Protein AF-A0A6J8BZJ6-F1 (afdb_monomer_lite)

Radius of gyration: 25.81 Å; chains: 1; bounding box: 53×56×69 Å

Foldseek 3Di:
DPVLPPPCLPQDLVPADAPDADPSCVVQPPDPVSVVPDQLLRCNSNNVDDAQCSCCVVPVDPGDQADLQQRPDGRDPLCLQPNPPSCCVLNVVLLVVLQCLLCVPQNDGLVPDDSVVVCCLLNPCSVCCVVRVDDPVSSVSSPVSSSSSSNVSVVVSVVSVVVVVVPVVVVVPPDPPVVVVVVPPPPDDDDDDDDDDDDDDDDDDDDDDDDDDDDDDD

Secondary structure (DSSP, 8-state):
--TTGGGGGG--TTT--TTSPPHHHHHH--SHHHHHHS-HHHHHHTT----HHHHHHHH-S----B-TTT-SSB--HHIIIII-GGGHHHHHHHHHHHHHHHHHHH---STTS-HHHHHHHHH-GGGGTTTTT--HHHHHHHHHHHHHHHHHHHHHHHHHHHHHHHHHHHHTTS-TTTHHHHTTSTTS-----------------------PPPPP--

pLDDT: mean 77.83, std 20.05, range [38.69, 98.31]

Structure (mmCIF, N/CA/C/O backbone):
data_AF-A0A6J8BZJ6-F1
#
_entry.id   AF-A0A6J8BZJ6-F1
#
loop_
_atom_site.group_PDB
_atom_site.id
_atom_site.type_symbol
_atom_site.label_atom_id
_atom_site.label_alt_id
_atom_site.label_comp_id
_atom_site.label_asym_id
_atom_site.label_entity_id
_atom_site.label_seq_id
_atom_site.pdbx_PDB_ins_code
_atom_site.Cartn_x
_atom_site.Cartn_y
_atom_site.Cartn_z
_atom_site.occupancy
_atom_site.B_iso_or_equiv
_atom_site.auth_seq_id
_atom_site.auth_comp_id
_atom_site.auth_asym_id
_atom_site.auth_atom_id
_atom_site.pdbx_PDB_model_num
ATOM 1 N N . MET A 1 1 ? 2.146 -12.702 14.962 1.00 46.91 1 MET A N 1
ATOM 2 C CA . MET A 1 1 ? 2.276 -11.346 14.373 1.00 46.91 1 MET A CA 1
ATOM 3 C C . MET A 1 1 ? 3.749 -11.117 14.044 1.00 46.91 1 MET A C 1
ATOM 5 O O . MET A 1 1 ? 4.573 -11.371 14.911 1.00 46.91 1 MET A O 1
ATOM 9 N N . VAL A 1 2 ? 4.108 -10.742 12.811 1.00 51.06 2 VAL A N 1
ATOM 10 C CA . VAL A 1 2 ? 5.525 -10.597 12.410 1.00 51.06 2 VAL A CA 1
ATOM 11 C C . VAL A 1 2 ? 6.171 -9.458 13.231 1.00 51.06 2 VAL A C 1
ATOM 13 O O . VAL A 1 2 ? 5.575 -8.382 13.302 1.00 51.06 2 VAL A O 1
ATOM 16 N N . PRO A 1 3 ? 7.362 -9.635 13.841 1.00 60.03 3 PRO A N 1
ATOM 17 C CA . PRO A 1 3 ? 7.967 -8.671 14.780 1.00 60.03 3 PRO A CA 1
ATOM 18 C C . PRO A 1 3 ? 8.286 -7.278 14.200 1.00 60.03 3 PRO A C 1
ATOM 20 O O . PRO A 1 3 ? 8.702 -6.381 14.936 1.00 60.03 3 PRO A O 1
ATOM 23 N N . TYR A 1 4 ? 8.090 -7.065 12.897 1.00 58.25 4 TYR A N 1
ATOM 24 C CA . TYR A 1 4 ? 8.247 -5.759 12.257 1.00 58.25 4 TYR A CA 1
ATOM 25 C C . TYR A 1 4 ? 7.095 -4.785 12.550 1.00 58.25 4 TYR A C 1
ATOM 27 O O . TYR A 1 4 ? 7.306 -3.582 12.455 1.00 58.25 4 TYR A O 1
ATOM 35 N N . TYR A 1 5 ? 5.910 -5.266 12.950 1.00 60.06 5 TYR A N 1
ATOM 36 C CA . TYR A 1 5 ? 4.711 -4.417 13.018 1.00 60.06 5 TYR A CA 1
ATOM 37 C C . TYR A 1 5 ? 4.518 -3.636 14.330 1.00 60.06 5 TYR A C 1
ATOM 39 O O . TYR A 1 5 ? 3.785 -2.654 14.342 1.00 60.06 5 TYR A O 1
ATOM 47 N N . LYS A 1 6 ? 5.206 -4.000 15.424 1.00 60.84 6 LYS A N 1
ATOM 48 C CA . LYS A 1 6 ? 5.038 -3.324 16.730 1.00 60.84 6 LYS A CA 1
ATOM 49 C C . LYS A 1 6 ? 5.501 -1.857 16.752 1.00 60.84 6 LYS A C 1
ATOM 51 O O . LYS A 1 6 ? 5.046 -1.109 17.600 1.00 60.84 6 LYS A O 1
ATOM 56 N N . GLY A 1 7 ? 6.396 -1.451 15.848 1.00 55.78 7 GLY A N 1
ATOM 57 C CA . GLY A 1 7 ? 6.932 -0.081 15.797 1.00 55.78 7 GLY A CA 1
ATOM 58 C C . GLY A 1 7 ? 6.260 0.837 14.773 1.00 55.78 7 GLY A C 1
ATOM 59 O O . GLY A 1 7 ? 6.713 1.960 14.595 1.00 55.78 7 GLY A O 1
ATOM 60 N N . LEU A 1 8 ? 5.235 0.361 14.059 1.00 56.56 8 LEU A N 1
ATOM 61 C CA . LEU A 1 8 ? 4.676 1.078 12.903 1.00 56.56 8 LEU A CA 1
ATOM 62 C C . LEU A 1 8 ? 3.639 2.123 13.249 1.00 56.56 8 LEU A C 1
ATOM 64 O O . LEU A 1 8 ? 3.433 3.028 12.460 1.00 56.56 8 LEU A O 1
ATOM 68 N N . GLN A 1 9 ? 3.050 2.027 14.436 1.00 57.16 9 GLN A N 1
ATOM 69 C CA . GLN A 1 9 ? 2.102 3.004 14.975 1.00 57.16 9 GLN A CA 1
ATOM 70 C C . GLN A 1 9 ? 2.690 4.424 15.135 1.00 57.16 9 GLN A C 1
ATOM 72 O O . GLN A 1 9 ? 2.006 5.325 15.602 1.00 57.16 9 GLN A O 1
ATOM 77 N N . HIS A 1 10 ? 3.972 4.611 14.811 1.00 61.28 10 HIS A N 1
ATOM 78 C CA . HIS A 1 10 ? 4.680 5.888 14.857 1.00 61.28 10 HIS A CA 1
ATOM 79 C C . HIS A 1 10 ? 5.223 6.305 13.478 1.00 61.28 10 HIS A C 1
ATOM 81 O O . HIS A 1 10 ? 6.047 7.211 13.397 1.00 61.28 10 HIS A O 1
ATOM 87 N N . LEU A 1 11 ? 4.840 5.612 12.399 1.00 63.81 11 LEU A N 1
ATOM 88 C CA . LEU A 1 11 ? 5.323 5.896 11.050 1.00 63.81 11 LEU A CA 1
ATOM 89 C C . LEU A 1 11 ? 4.311 6.736 10.279 1.00 63.81 11 LEU A C 1
ATOM 91 O O . LEU A 1 11 ? 3.370 6.206 9.703 1.00 63.81 11 LEU A O 1
ATOM 95 N N . ASN A 1 12 ? 4.566 8.034 10.172 1.00 66.44 12 ASN A N 1
ATOM 96 C CA . ASN A 1 12 ? 3.773 8.897 9.312 1.00 66.44 12 ASN A CA 1
ATOM 97 C C . ASN A 1 12 ? 4.290 8.842 7.864 1.00 66.44 12 ASN A C 1
ATOM 99 O O . ASN A 1 12 ? 5.369 9.354 7.569 1.00 66.44 12 ASN A O 1
ATOM 103 N N . TYR A 1 13 ? 3.517 8.261 6.938 1.00 69.31 13 TYR A N 1
ATOM 104 C CA . TYR A 1 13 ? 3.921 8.173 5.525 1.00 69.31 13 TYR A CA 1
ATOM 105 C C . TYR A 1 13 ? 4.169 9.548 4.879 1.00 69.31 13 TYR A C 1
ATOM 107 O O . TYR A 1 13 ? 4.946 9.643 3.932 1.00 69.31 13 TYR A O 1
ATOM 115 N N . MET A 1 14 ? 3.544 10.605 5.410 1.00 65.38 14 MET A N 1
ATOM 116 C CA . MET A 1 14 ? 3.702 11.980 4.933 1.00 65.38 14 MET A CA 1
ATOM 117 C C . MET A 1 14 ? 5.043 12.605 5.339 1.00 65.38 14 MET A C 1
ATOM 119 O O . MET A 1 14 ? 5.480 13.561 4.707 1.00 65.38 14 MET A O 1
ATOM 123 N N . GLU A 1 15 ? 5.695 12.096 6.386 1.00 65.88 15 GLU A N 1
ATOM 124 C CA . GLU A 1 15 ? 6.953 12.649 6.912 1.00 65.88 15 GLU A CA 1
ATOM 125 C C . GLU A 1 15 ? 8.194 12.004 6.273 1.00 65.88 15 GLU A C 1
ATOM 127 O O . GLU A 1 15 ? 9.327 12.473 6.454 1.00 65.88 15 GLU A O 1
ATOM 132 N N . PHE A 1 16 ? 8.014 10.934 5.490 1.00 63.03 16 PHE A N 1
ATOM 133 C CA . PHE A 1 16 ? 9.141 10.214 4.913 1.00 63.03 16 PHE A CA 1
ATOM 134 C C . PHE A 1 16 ? 9.654 10.831 3.622 1.00 63.03 16 PHE A C 1
ATOM 136 O O . PHE A 1 16 ? 8.999 10.874 2.584 1.00 63.03 16 PHE A O 1
ATOM 143 N N . HIS A 1 17 ? 10.920 11.228 3.694 1.00 59.41 17 HIS A N 1
ATOM 144 C CA . HIS A 1 17 ? 11.694 11.649 2.546 1.00 59.41 17 HIS A CA 1
ATOM 145 C C . HIS A 1 17 ? 12.046 10.410 1.714 1.00 59.41 17 HIS A C 1
ATOM 147 O O . HIS A 1 17 ? 12.764 9.518 2.181 1.00 59.41 17 HIS A O 1
ATOM 153 N N . GLN A 1 18 ? 11.527 10.356 0.486 1.00 62.94 18 GLN A N 1
ATOM 154 C CA . GLN A 1 18 ? 11.761 9.268 -0.467 1.00 62.94 18 GLN A CA 1
ATOM 155 C C . GLN A 1 18 ? 13.266 8.959 -0.602 1.00 62.94 18 GLN A C 1
ATOM 157 O O . GLN A 1 18 ? 14.090 9.866 -0.701 1.00 62.94 18 GLN A O 1
ATOM 162 N N . GLY A 1 19 ? 13.632 7.672 -0.585 1.00 58.44 19 GLY A N 1
ATOM 163 C CA . GLY A 1 19 ? 15.016 7.212 -0.763 1.00 58.44 19 GLY A CA 1
ATOM 164 C C . GLY A 1 19 ? 15.880 7.153 0.505 1.00 58.44 19 GLY A C 1
ATOM 165 O O . GLY A 1 19 ? 16.957 6.559 0.467 1.00 58.44 19 GLY A O 1
ATOM 166 N N . LYS A 1 20 ? 15.426 7.686 1.649 1.00 66.12 20 LYS A N 1
ATOM 167 C CA . LYS A 1 20 ? 16.132 7.524 2.933 1.00 66.12 20 LYS A CA 1
ATOM 168 C C . LYS A 1 20 ? 15.604 6.311 3.700 1.00 66.12 20 LYS A C 1
ATOM 170 O O . LYS A 1 20 ? 14.410 6.185 3.948 1.00 66.12 20 LYS A O 1
ATOM 175 N N . LEU A 1 21 ? 16.508 5.427 4.129 1.00 64.69 21 LEU A N 1
ATOM 176 C CA . LEU A 1 21 ? 16.147 4.273 4.956 1.00 64.69 21 LEU A CA 1
ATOM 177 C C . LEU A 1 21 ? 15.650 4.733 6.334 1.00 64.69 21 LEU A C 1
ATOM 179 O O . LEU A 1 21 ? 16.374 5.423 7.060 1.00 64.69 21 LEU A O 1
ATOM 183 N N . HIS A 1 22 ? 14.447 4.295 6.710 1.00 69.81 22 HIS A N 1
ATOM 184 C CA . HIS A 1 22 ? 13.858 4.585 8.015 1.00 69.81 22 HIS A CA 1
ATOM 185 C C . HIS A 1 22 ? 14.780 4.163 9.177 1.00 69.81 22 HIS A C 1
ATOM 187 O O . HIS A 1 22 ? 15.310 3.047 9.132 1.00 69.81 22 HIS A O 1
ATOM 193 N N . PRO A 1 23 ? 14.923 4.952 10.263 1.00 73.56 23 PRO A N 1
ATOM 194 C CA . PRO A 1 23 ? 15.708 4.560 11.439 1.00 73.56 23 PRO A CA 1
ATOM 195 C C . PRO A 1 23 ? 15.360 3.170 11.998 1.00 73.56 23 PRO A C 1
ATOM 197 O O . PRO A 1 23 ? 16.255 2.374 12.272 1.00 73.56 23 PRO A O 1
ATOM 200 N N . LEU A 1 24 ? 14.068 2.817 12.067 1.00 69.75 24 LEU A N 1
ATOM 201 C CA . LEU A 1 24 ? 13.626 1.466 12.469 1.00 69.75 24 LEU A CA 1
ATOM 202 C C . LEU A 1 24 ? 14.207 0.352 11.588 1.00 69.75 24 LEU A C 1
ATOM 204 O O . LEU A 1 24 ? 14.465 -0.746 12.080 1.00 69.75 24 LEU A O 1
ATOM 208 N N . LEU A 1 25 ? 14.392 0.619 10.294 1.00 71.12 25 LEU A N 1
ATOM 209 C CA . LEU A 1 25 ? 14.982 -0.341 9.369 1.00 71.12 25 LEU A CA 1
ATOM 210 C C . LEU A 1 25 ? 16.509 -0.351 9.471 1.00 71.12 25 LEU A C 1
ATOM 212 O O . LEU A 1 25 ? 17.084 -1.421 9.348 1.00 71.12 25 LEU A O 1
ATOM 216 N N . LYS A 1 26 ? 17.166 0.774 9.788 1.00 73.25 26 LYS A N 1
ATOM 217 C CA . LYS A 1 26 ? 18.622 0.801 10.037 1.00 73.25 26 LYS A CA 1
ATOM 218 C C . LYS A 1 26 ? 19.036 -0.130 11.178 1.00 73.25 26 LYS A C 1
ATOM 220 O O . LYS A 1 26 ? 20.054 -0.800 11.079 1.00 73.25 26 LYS A O 1
ATOM 225 N N . ILE A 1 27 ? 18.233 -0.199 12.242 1.00 75.44 27 ILE A N 1
ATOM 226 C CA . ILE A 1 27 ? 18.527 -1.052 13.405 1.00 75.44 27 ILE A CA 1
ATOM 227 C C . ILE A 1 27 ? 18.347 -2.540 13.061 1.00 75.44 27 ILE A C 1
ATOM 229 O O . ILE A 1 27 ? 19.096 -3.385 13.543 1.00 75.44 27 ILE A O 1
ATOM 233 N N . LYS A 1 28 ? 17.344 -2.873 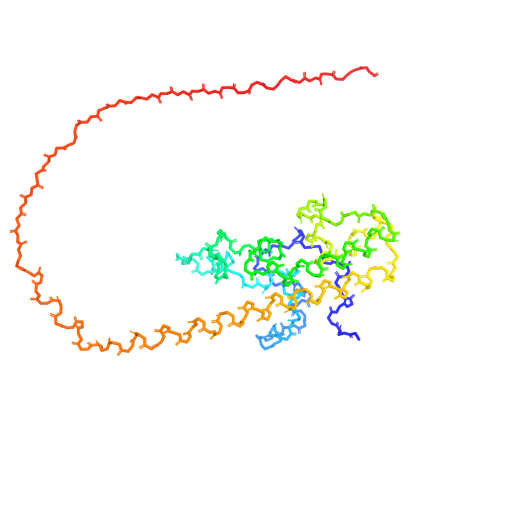12.235 1.00 73.00 28 LYS A N 1
ATOM 234 C CA . LYS A 1 28 ? 16.929 -4.265 11.979 1.00 73.00 28 LYS A CA 1
ATOM 235 C C . LYS A 1 28 ? 17.426 -4.860 10.660 1.00 73.00 28 LYS A C 1
ATOM 237 O O . LYS A 1 28 ? 17.332 -6.073 10.489 1.00 73.00 28 LYS A O 1
ATOM 242 N N . CYS A 1 29 ? 17.894 -4.047 9.721 1.00 77.00 29 CYS A N 1
ATOM 243 C CA . CYS A 1 29 ? 18.294 -4.477 8.385 1.00 77.00 29 CYS A CA 1
ATOM 244 C C . CYS A 1 29 ? 19.731 -4.038 8.122 1.00 77.00 29 CYS A C 1
ATOM 246 O O . CYS A 1 29 ? 19.982 -2.895 7.751 1.00 77.00 29 CYS A O 1
ATOM 248 N N . GLN A 1 30 ? 20.665 -4.968 8.314 1.00 80.50 30 GLN A N 1
ATOM 249 C CA . GLN A 1 30 ? 22.096 -4.725 8.114 1.00 80.50 30 GLN A CA 1
ATOM 250 C C . GLN A 1 30 ? 22.561 -5.157 6.718 1.00 80.50 30 GLN A C 1
ATOM 252 O O . GLN A 1 30 ? 23.616 -4.732 6.258 1.00 80.50 30 GLN A O 1
ATOM 257 N N . SER A 1 31 ? 21.773 -5.984 6.023 1.00 81.19 31 SER A N 1
ATOM 258 C CA . SER A 1 31 ? 22.103 -6.497 4.694 1.00 81.19 31 SER A CA 1
ATOM 259 C C . SER A 1 31 ? 20.981 -6.289 3.671 1.00 81.19 31 SER A C 1
ATOM 261 O O . SER A 1 31 ? 19.797 -6.195 4.006 1.00 81.19 31 SER A O 1
ATOM 263 N N . ALA A 1 32 ? 21.334 -6.314 2.381 1.00 75.25 32 ALA A N 1
ATOM 264 C CA . ALA A 1 32 ? 20.360 -6.315 1.283 1.00 75.25 32 ALA A CA 1
ATOM 265 C C . ALA A 1 32 ? 19.386 -7.509 1.360 1.00 75.25 32 ALA A C 1
ATOM 267 O O . ALA A 1 32 ? 18.219 -7.400 0.976 1.00 75.25 32 ALA A O 1
ATOM 268 N N . ARG A 1 33 ? 19.842 -8.644 1.912 1.00 80.06 33 ARG A N 1
ATOM 269 C CA . ARG A 1 33 ? 19.004 -9.824 2.161 1.00 80.06 33 ARG A CA 1
ATOM 270 C C . ARG A 1 33 ? 17.907 -9.523 3.187 1.00 80.06 33 ARG A C 1
ATOM 272 O O . ARG A 1 33 ? 16.773 -9.959 2.995 1.00 80.06 33 ARG A O 1
ATOM 279 N N . ASP A 1 34 ? 18.215 -8.750 4.227 1.00 79.00 34 ASP A N 1
ATOM 280 C CA . ASP A 1 34 ? 17.235 -8.354 5.246 1.00 79.00 34 ASP A CA 1
ATOM 281 C C . ASP A 1 34 ? 16.189 -7.404 4.670 1.00 79.00 34 ASP A C 1
ATOM 283 O O . ASP A 1 34 ? 14.997 -7.581 4.915 1.00 79.00 34 ASP A O 1
ATOM 287 N N . ILE A 1 35 ? 16.616 -6.463 3.821 1.00 76.75 35 ILE A N 1
ATOM 288 C CA . ILE A 1 35 ? 15.710 -5.565 3.091 1.00 76.75 35 ILE A CA 1
ATOM 289 C C . ILE A 1 35 ? 14.752 -6.373 2.208 1.00 76.75 35 ILE A C 1
ATOM 291 O O . ILE A 1 35 ? 13.551 -6.097 2.158 1.00 76.75 35 ILE A O 1
ATOM 295 N N . GLY A 1 36 ? 15.256 -7.422 1.550 1.00 79.62 36 GLY A N 1
ATOM 296 C CA . GLY A 1 36 ? 14.450 -8.349 0.758 1.00 79.62 36 GLY A CA 1
ATOM 297 C C . GLY A 1 36 ? 13.275 -8.943 1.542 1.00 79.62 36 GLY A C 1
ATOM 298 O O . GLY A 1 36 ? 12.170 -9.011 1.003 1.00 79.62 36 GLY A O 1
ATOM 299 N N . ARG A 1 37 ? 13.486 -9.265 2.825 1.00 85.44 37 ARG A N 1
ATOM 300 C CA . ARG A 1 37 ? 12.495 -9.872 3.732 1.00 85.44 37 ARG A CA 1
ATOM 301 C C . ARG A 1 37 ? 11.468 -8.890 4.297 1.00 85.44 37 ARG A C 1
ATOM 303 O O . ARG A 1 37 ? 10.476 -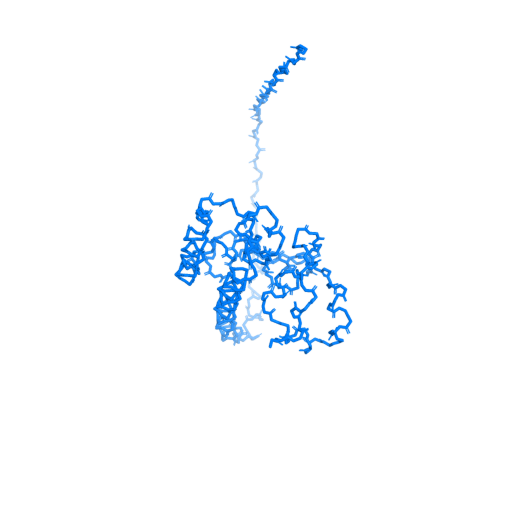9.337 4.871 1.00 85.44 37 ARG A O 1
ATOM 310 N N . ILE A 1 38 ? 11.673 -7.579 4.145 1.00 86.69 38 ILE A N 1
ATOM 311 C CA . ILE A 1 38 ? 10.707 -6.583 4.617 1.00 86.69 38 ILE A CA 1
ATOM 312 C C . ILE A 1 38 ? 9.385 -6.756 3.836 1.00 86.69 38 ILE A C 1
ATOM 314 O O . ILE A 1 38 ? 9.397 -6.755 2.599 1.00 86.69 38 ILE A O 1
ATOM 318 N N . PRO A 1 39 ? 8.238 -6.877 4.531 1.00 91.31 39 PRO A N 1
ATOM 319 C CA . PRO A 1 39 ? 6.918 -6.909 3.909 1.00 91.31 39 PRO A CA 1
ATOM 320 C C . PRO A 1 39 ? 6.673 -5.744 2.930 1.00 91.31 39 PRO A C 1
ATOM 322 O O . PRO A 1 39 ? 7.069 -4.616 3.225 1.00 91.31 39 PRO A O 1
ATOM 325 N N . PRO A 1 40 ? 5.962 -5.953 1.805 1.00 94.00 40 PRO A N 1
ATOM 326 C CA . PRO A 1 40 ? 5.734 -4.902 0.806 1.00 94.00 40 PRO A CA 1
ATOM 327 C C . PRO A 1 40 ? 5.109 -3.624 1.372 1.00 94.00 40 PRO A C 1
ATOM 329 O O . PRO A 1 40 ? 5.626 -2.539 1.124 1.00 94.00 40 PRO A O 1
ATOM 332 N N . LYS A 1 41 ? 4.077 -3.752 2.216 1.00 94.00 41 LYS A N 1
ATOM 333 C CA . LYS A 1 41 ? 3.443 -2.611 2.898 1.00 94.00 41 LYS A CA 1
ATOM 334 C C . LYS A 1 41 ? 4.457 -1.755 3.661 1.00 94.00 41 LYS A C 1
ATOM 336 O O . LYS A 1 41 ? 4.431 -0.535 3.576 1.00 94.00 41 LYS A O 1
ATOM 341 N N . LEU A 1 42 ? 5.390 -2.401 4.359 1.00 89.69 42 LEU A N 1
ATOM 342 C CA . LEU A 1 42 ? 6.443 -1.710 5.096 1.00 89.69 42 LEU A CA 1
ATOM 343 C C . LEU A 1 42 ? 7.434 -1.009 4.189 1.00 89.69 42 LEU A C 1
ATOM 345 O O . LEU A 1 42 ? 7.861 0.100 4.498 1.00 89.69 42 LEU A O 1
ATOM 349 N N . LYS A 1 43 ? 7.778 -1.628 3.060 1.00 89.69 43 LYS A N 1
ATOM 350 C CA . LYS A 1 43 ? 8.623 -0.974 2.064 1.00 89.69 43 LYS A CA 1
ATOM 351 C C . LYS A 1 43 ? 7.965 0.302 1.542 1.00 89.69 43 LYS A C 1
ATOM 353 O O . LYS A 1 43 ? 8.638 1.318 1.411 1.00 89.69 43 LYS A O 1
ATOM 358 N N . MET A 1 44 ? 6.658 0.259 1.286 1.00 92.56 44 MET A N 1
ATOM 359 C CA . MET A 1 44 ? 5.892 1.410 0.795 1.00 92.56 44 MET A CA 1
ATOM 360 C C . MET A 1 44 ? 5.805 2.513 1.848 1.00 92.56 44 MET A C 1
ATOM 362 O O . MET A 1 44 ? 6.155 3.651 1.561 1.00 92.56 44 MET A O 1
ATOM 366 N N . LEU A 1 45 ? 5.444 2.154 3.082 1.00 89.25 45 LEU A N 1
ATOM 367 C CA . LEU A 1 45 ? 5.333 3.089 4.202 1.00 89.25 45 LEU A CA 1
ATOM 368 C C . LEU A 1 45 ? 6.663 3.788 4.523 1.00 89.25 45 LEU A C 1
ATOM 370 O O . LEU A 1 45 ? 6.683 4.961 4.863 1.00 89.25 45 LEU A O 1
ATOM 374 N N . THR A 1 46 ? 7.782 3.074 4.391 1.00 84.44 46 THR A N 1
ATOM 375 C CA . THR A 1 46 ? 9.126 3.604 4.685 1.00 84.44 46 THR A CA 1
ATOM 376 C C . THR A 1 46 ? 9.822 4.235 3.479 1.00 84.44 46 THR A C 1
ATOM 378 O O . THR A 1 46 ? 10.997 4.579 3.578 1.00 84.44 46 THR A O 1
ATOM 381 N N . GLY A 1 47 ? 9.155 4.330 2.324 1.00 82.88 47 GLY A N 1
ATOM 382 C CA . GLY A 1 47 ? 9.753 4.873 1.099 1.00 82.88 47 GLY A CA 1
ATOM 383 C C . GLY A 1 47 ? 10.896 4.032 0.512 1.00 82.88 47 GLY A C 1
ATOM 384 O O . GLY A 1 47 ? 11.646 4.517 -0.330 1.00 82.88 47 GLY A O 1
ATOM 385 N N . THR A 1 48 ? 11.041 2.772 0.935 1.00 84.69 48 THR A N 1
ATOM 386 C CA . THR A 1 48 ? 12.044 1.824 0.411 1.00 84.69 48 THR A CA 1
ATOM 387 C C . THR A 1 48 ? 11.504 0.953 -0.728 1.00 84.69 48 THR A C 1
ATOM 389 O O . THR A 1 48 ? 12.218 0.112 -1.278 1.00 84.69 48 THR A O 1
ATOM 392 N N . TYR A 1 49 ? 10.237 1.140 -1.109 1.00 90.06 49 TYR A N 1
ATOM 393 C CA . TYR A 1 49 ? 9.648 0.511 -2.286 1.00 90.06 49 TYR A CA 1
ATOM 394 C C . TYR A 1 49 ? 10.045 1.269 -3.559 1.00 90.06 49 TYR A C 1
ATOM 396 O O . TYR A 1 49 ? 9.729 2.448 -3.724 1.00 90.06 49 TYR A O 1
ATOM 404 N N . ILE A 1 50 ? 10.749 0.592 -4.467 1.00 89.19 50 ILE A N 1
ATOM 405 C CA . ILE A 1 50 ? 11.325 1.216 -5.664 1.00 89.19 50 ILE A CA 1
ATOM 406 C C . ILE A 1 50 ? 10.381 1.072 -6.870 1.00 89.19 50 ILE A C 1
ATOM 408 O O . ILE A 1 50 ? 10.218 -0.023 -7.430 1.00 89.19 50 ILE A O 1
ATOM 412 N N . LEU A 1 51 ? 9.797 2.200 -7.277 1.00 92.56 51 LEU A N 1
ATOM 413 C CA . LEU A 1 51 ? 8.996 2.396 -8.495 1.00 92.56 51 LEU A CA 1
ATOM 414 C C . LEU A 1 51 ? 9.819 3.114 -9.585 1.00 92.56 51 LEU A C 1
ATOM 416 O O . LEU A 1 51 ? 10.929 3.562 -9.288 1.00 92.56 51 LEU A O 1
ATOM 420 N N . GLN A 1 52 ? 9.328 3.221 -10.828 1.00 88.19 52 GLN A N 1
ATOM 421 C CA . GLN A 1 52 ? 10.055 3.915 -11.912 1.00 88.19 52 GLN A CA 1
ATOM 422 C C . GLN A 1 52 ? 10.366 5.370 -11.563 1.00 88.19 52 GLN A C 1
ATOM 424 O O . GLN A 1 52 ? 11.522 5.781 -11.649 1.00 88.19 52 GLN A O 1
ATOM 429 N N . SER A 1 53 ? 9.380 6.102 -11.040 1.00 85.75 53 SER A N 1
ATOM 430 C CA . SER A 1 53 ? 9.558 7.485 -10.574 1.00 85.75 53 SER A CA 1
ATOM 431 C C . SER A 1 53 ? 10.694 7.634 -9.545 1.00 85.75 53 SER A C 1
ATOM 433 O O . SER A 1 53 ? 11.405 8.638 -9.527 1.00 85.75 53 SER A O 1
ATOM 435 N N . HIS A 1 54 ? 10.923 6.615 -8.707 1.00 82.69 54 HIS A N 1
ATOM 436 C CA . HIS A 1 54 ? 12.042 6.592 -7.761 1.00 82.69 54 HIS A CA 1
ATOM 437 C C . HIS A 1 54 ? 13.377 6.237 -8.424 1.00 82.69 54 HIS A C 1
ATOM 439 O O . HIS A 1 54 ? 14.411 6.759 -8.012 1.00 82.69 54 HIS A O 1
ATOM 445 N N . ARG A 1 55 ? 13.384 5.362 -9.437 1.00 82.56 55 ARG A N 1
ATOM 446 C CA . ARG A 1 55 ? 14.617 4.968 -10.139 1.00 82.56 55 ARG A CA 1
ATOM 447 C C . ARG A 1 55 ? 15.290 6.164 -10.799 1.00 82.56 55 ARG A C 1
ATOM 449 O O . ARG A 1 55 ? 16.501 6.291 -10.675 1.00 82.56 55 ARG A O 1
ATOM 456 N N . ILE A 1 56 ? 14.517 7.060 -11.403 1.00 82.50 56 ILE A N 1
ATOM 457 C CA . ILE A 1 56 ? 15.035 8.286 -12.030 1.00 82.50 56 ILE A CA 1
ATOM 458 C C . ILE A 1 56 ? 15.816 9.122 -11.024 1.00 82.50 56 ILE A C 1
ATOM 460 O O . ILE A 1 56 ? 16.975 9.453 -11.252 1.00 82.50 56 ILE A O 1
ATOM 464 N N . LYS A 1 57 ? 15.202 9.386 -9.864 1.00 77.38 57 LYS A N 1
ATOM 465 C CA . LYS A 1 57 ? 15.820 10.184 -8.799 1.00 77.38 57 LYS A CA 1
ATOM 466 C C . LYS A 1 57 ? 17.100 9.551 -8.250 1.00 77.38 57 LYS A C 1
ATOM 468 O O . LYS A 1 57 ? 17.966 10.271 -7.778 1.00 77.38 57 LYS A O 1
ATOM 473 N N . MET A 1 58 ? 17.198 8.218 -8.253 1.00 77.50 58 MET A N 1
ATOM 474 C CA . MET A 1 58 ? 18.348 7.502 -7.688 1.00 77.50 58 MET A CA 1
ATOM 475 C C . MET A 1 58 ? 19.506 7.313 -8.665 1.00 77.50 58 MET A C 1
ATOM 477 O O . MET A 1 58 ? 20.646 7.237 -8.219 1.00 77.50 58 MET A O 1
ATOM 481 N N . TYR A 1 59 ? 19.225 7.155 -9.957 1.00 77.25 59 TYR A N 1
ATOM 482 C CA . TYR A 1 59 ? 20.237 6.755 -10.934 1.00 77.25 59 TYR A CA 1
ATOM 483 C C . TYR A 1 59 ? 20.697 7.885 -11.855 1.00 77.25 59 TYR A C 1
ATOM 485 O O . TYR A 1 59 ? 21.534 7.603 -12.702 1.00 77.25 59 TYR A O 1
ATOM 493 N N . GLU A 1 60 ? 20.160 9.107 -11.721 1.00 72.75 60 GLU A N 1
ATOM 494 C CA . GLU A 1 60 ? 20.487 10.290 -12.555 1.00 72.75 60 GLU A CA 1
ATOM 495 C C . GLU A 1 60 ? 20.410 10.038 -14.077 1.00 72.75 60 GLU A C 1
ATOM 497 O O . GLU A 1 60 ? 20.852 10.845 -14.887 1.00 72.75 60 GLU A O 1
ATOM 502 N N . ASN A 1 61 ? 19.813 8.915 -14.476 1.00 64.31 61 ASN A N 1
ATOM 503 C CA . ASN A 1 61 ? 19.685 8.479 -15.854 1.00 64.31 61 ASN A CA 1
ATOM 504 C C . ASN A 1 61 ? 18.315 8.896 -16.395 1.00 64.31 61 ASN A C 1
ATOM 506 O O . ASN A 1 61 ? 17.335 8.918 -15.644 1.00 64.31 61 ASN A O 1
ATOM 510 N N . GLU A 1 62 ? 18.233 9.093 -17.714 1.00 68.88 62 GLU A N 1
ATOM 511 C CA . GLU A 1 62 ? 17.004 9.252 -18.513 1.00 68.88 62 GLU A CA 1
ATOM 512 C C . GLU A 1 62 ? 16.150 7.965 -18.498 1.00 68.88 62 GLU A C 1
ATOM 514 O O . GLU A 1 62 ? 15.919 7.313 -19.513 1.00 68.88 62 GLU A O 1
ATOM 519 N N . THR A 1 63 ? 15.735 7.515 -17.316 1.00 77.69 63 THR A N 1
ATOM 520 C CA . THR A 1 63 ? 14.771 6.420 -17.196 1.00 77.69 63 THR A CA 1
ATOM 521 C C . THR A 1 63 ? 13.379 7.009 -17.384 1.00 77.69 63 THR A C 1
ATOM 523 O O . THR A 1 63 ? 13.075 8.062 -16.834 1.00 77.69 63 THR A O 1
ATOM 526 N N . ASP A 1 64 ? 12.529 6.344 -18.154 1.00 87.75 64 ASP A N 1
ATOM 527 C CA . ASP A 1 64 ? 11.140 6.761 -18.331 1.00 87.75 64 ASP A CA 1
ATOM 528 C C . ASP A 1 64 ? 10.362 6.572 -17.006 1.00 87.75 64 ASP A C 1
ATOM 530 O O . ASP A 1 64 ? 10.389 5.464 -16.449 1.00 87.75 64 ASP A O 1
ATOM 534 N N . PRO A 1 65 ? 9.698 7.613 -16.454 1.00 91.81 65 PRO A N 1
ATOM 535 C CA . PRO A 1 65 ? 8.903 7.479 -15.231 1.00 91.81 65 PRO A CA 1
ATOM 536 C C . PRO A 1 65 ? 7.651 6.634 -15.429 1.00 91.81 65 PRO A C 1
ATOM 538 O O . PRO A 1 65 ? 7.023 6.266 -14.433 1.00 91.81 65 PRO A O 1
ATOM 541 N N . MET A 1 66 ? 7.289 6.324 -16.672 1.00 94.69 66 MET A N 1
ATOM 542 C CA . MET A 1 66 ? 6.042 5.677 -17.024 1.00 94.69 66 MET A CA 1
ATOM 543 C C . MET A 1 66 ? 5.817 4.344 -16.301 1.00 94.69 66 MET A C 1
ATOM 545 O O . MET A 1 66 ? 6.714 3.516 -16.106 1.00 94.69 66 MET A O 1
ATOM 549 N N . CYS A 1 67 ? 4.565 4.108 -15.915 1.00 95.19 67 CYS A N 1
ATOM 550 C CA . CYS A 1 67 ? 4.133 2.857 -15.320 1.00 95.19 67 CYS A CA 1
ATOM 551 C C . CYS A 1 67 ? 4.359 1.676 -16.265 1.00 95.19 67 CYS A C 1
ATOM 553 O O . CYS A 1 67 ? 3.751 1.580 -17.324 1.00 95.19 67 CYS A O 1
ATOM 555 N N . LEU A 1 68 ? 5.177 0.710 -15.844 1.00 92.25 68 LEU A N 1
ATOM 556 C CA . LEU A 1 68 ? 5.490 -0.479 -16.647 1.00 92.25 68 LEU A CA 1
ATOM 557 C C . LEU A 1 68 ? 4.344 -1.500 -16.730 1.00 92.25 68 LEU A C 1
ATOM 559 O O . LEU A 1 68 ? 4.516 -2.557 -17.333 1.00 92.25 68 LEU A O 1
ATOM 563 N N . ILE A 1 69 ? 3.223 -1.238 -16.055 1.00 94.62 69 ILE A N 1
ATOM 564 C CA . ILE A 1 69 ? 2.060 -2.128 -16.039 1.00 94.62 69 ILE A CA 1
ATOM 565 C C . ILE A 1 69 ? 0.999 -1.617 -17.011 1.00 94.62 69 ILE A C 1
ATOM 567 O O . ILE A 1 69 ? 0.586 -2.363 -17.892 1.00 94.62 69 ILE A O 1
ATOM 571 N N . CYS A 1 70 ? 0.557 -0.365 -16.855 1.00 95.50 70 CYS A N 1
ATOM 572 C CA . CYS A 1 70 ? -0.487 0.213 -17.706 1.00 95.50 70 CYS A CA 1
ATOM 573 C C . CYS A 1 70 ? 0.048 1.118 -18.819 1.00 95.50 70 CYS A C 1
ATOM 575 O O . CYS A 1 70 ? -0.700 1.415 -19.741 1.00 95.50 70 CYS A O 1
ATOM 577 N N . HIS A 1 71 ? 1.308 1.562 -18.751 1.00 95.00 71 HIS A N 1
ATOM 578 C CA . HIS A 1 71 ? 1.889 2.539 -19.678 1.00 95.00 71 HIS A CA 1
ATOM 579 C C . HIS A 1 71 ? 1.122 3.872 -19.747 1.00 95.00 71 HIS A C 1
ATOM 581 O O . HIS A 1 71 ? 1.149 4.569 -20.757 1.00 95.00 71 HIS A O 1
ATOM 587 N N . GLN A 1 72 ? 0.438 4.236 -18.661 1.00 93.31 72 GLN A N 1
ATOM 588 C CA . GLN A 1 72 ? -0.340 5.467 -18.546 1.00 93.31 72 GLN A CA 1
ATOM 589 C C . GLN A 1 72 ? 0.172 6.276 -17.349 1.00 93.31 72 GLN A C 1
ATOM 591 O O . GLN A 1 72 ? -0.144 5.961 -16.203 1.00 93.31 72 GLN A O 1
ATOM 596 N N . GLY A 1 73 ? 0.969 7.310 -17.620 1.00 92.25 73 GLY A N 1
ATOM 597 C CA . GLY A 1 73 ? 1.491 8.229 -16.603 1.00 92.25 73 GLY A CA 1
ATOM 598 C C . GLY A 1 73 ? 2.628 7.669 -15.744 1.00 92.25 73 GLY A C 1
ATOM 599 O O . GLY A 1 73 ? 3.067 6.528 -15.909 1.00 92.25 73 GLY A O 1
ATOM 600 N N . ASP A 1 74 ? 3.115 8.506 -14.830 1.00 95.50 74 ASP A N 1
ATOM 601 C CA . ASP A 1 74 ? 4.245 8.201 -13.954 1.00 95.50 74 ASP A CA 1
ATOM 602 C C . ASP A 1 74 ? 3.904 7.104 -12.933 1.00 95.50 74 ASP A C 1
ATOM 604 O O . ASP A 1 74 ? 2.879 7.150 -12.252 1.00 95.50 74 ASP A O 1
ATOM 608 N N . GLU A 1 75 ? 4.816 6.149 -12.731 1.00 95.19 75 GLU A N 1
ATOM 609 C CA . GLU A 1 75 ? 4.706 5.116 -11.697 1.00 95.19 75 GLU A CA 1
ATOM 610 C C . GLU A 1 75 ? 5.001 5.704 -10.306 1.00 95.19 75 GLU A C 1
ATOM 612 O O . GLU A 1 75 ? 6.022 5.408 -9.675 1.00 95.19 75 GLU A O 1
ATOM 617 N N . THR A 1 76 ? 4.137 6.588 -9.819 1.00 95.00 76 THR A N 1
ATOM 618 C CA . THR A 1 76 ? 4.162 7.076 -8.436 1.00 95.00 76 THR A CA 1
ATOM 619 C C . THR A 1 76 ? 3.546 6.040 -7.492 1.00 95.00 76 THR A C 1
ATOM 621 O O . THR A 1 76 ? 2.910 5.072 -7.917 1.00 95.00 76 THR A O 1
ATOM 624 N N . LEU A 1 77 ? 3.741 6.214 -6.179 1.00 94.94 77 LEU A N 1
ATOM 625 C CA . LEU A 1 77 ? 3.135 5.314 -5.194 1.00 94.94 77 LEU A CA 1
ATOM 626 C C . LEU A 1 77 ? 1.603 5.409 -5.199 1.00 94.94 77 LEU A C 1
ATOM 628 O O . LEU A 1 77 ? 0.934 4.387 -5.068 1.00 94.94 77 LEU A O 1
ATOM 632 N N . GLU A 1 78 ? 1.075 6.620 -5.376 1.00 96.62 78 GLU A N 1
ATOM 633 C CA . GLU A 1 78 ? -0.358 6.879 -5.508 1.00 96.62 78 GLU A CA 1
ATOM 634 C C . GLU A 1 78 ? -0.918 6.194 -6.753 1.00 96.62 78 GLU A C 1
ATOM 636 O O . GLU A 1 78 ? -1.831 5.382 -6.625 1.00 96.62 78 GLU A O 1
ATOM 641 N N . HIS A 1 79 ? -0.278 6.388 -7.911 1.00 97.50 79 HIS A N 1
ATOM 642 C CA . HIS A 1 79 ? -0.664 5.710 -9.143 1.00 97.50 79 HIS A CA 1
ATOM 643 C C . HIS A 1 79 ? -0.684 4.188 -8.964 1.00 97.50 79 HIS A C 1
ATOM 645 O O . HIS A 1 79 ? -1.663 3.515 -9.277 1.00 97.50 79 HIS A O 1
ATOM 651 N N . PHE A 1 80 ? 0.387 3.627 -8.401 1.00 97.56 80 PHE A N 1
ATOM 652 C CA . PHE A 1 80 ? 0.522 2.185 -8.224 1.00 97.56 80 PHE A CA 1
ATOM 653 C C . PHE A 1 80 ? -0.552 1.574 -7.306 1.00 97.56 80 PHE A C 1
ATOM 655 O O . PHE A 1 80 ? -0.993 0.451 -7.548 1.00 97.56 80 PHE A O 1
ATOM 662 N N . ILE A 1 81 ? -0.958 2.283 -6.248 1.00 97.62 81 ILE A N 1
ATOM 663 C CA . ILE A 1 81 ? -1.916 1.770 -5.257 1.00 97.62 81 ILE A CA 1
ATOM 664 C C . ILE A 1 81 ? -3.364 2.093 -5.642 1.00 97.62 81 ILE A C 1
ATOM 666 O O . ILE A 1 81 ? -4.238 1.249 -5.435 1.00 97.62 81 ILE A O 1
ATOM 670 N N . LEU A 1 82 ? -3.628 3.286 -6.179 1.00 97.81 82 LEU A N 1
ATOM 671 C CA . LEU A 1 82 ? -4.979 3.815 -6.368 1.00 97.81 82 LEU A CA 1
ATOM 672 C C . LEU A 1 82 ? -5.442 3.870 -7.828 1.00 97.81 82 LEU A C 1
ATOM 674 O O . LEU A 1 82 ? -6.633 3.696 -8.065 1.00 97.81 82 LEU A O 1
ATOM 678 N N . GLU A 1 83 ? -4.552 4.080 -8.799 1.00 97.75 83 GLU A N 1
ATOM 679 C CA . GLU A 1 83 ? -4.977 4.553 -10.131 1.00 97.75 83 GLU A CA 1
ATOM 680 C C . GLU A 1 83 ? -4.684 3.563 -11.260 1.00 97.75 83 GLU A C 1
ATOM 682 O O . GLU A 1 83 ? -5.482 3.439 -12.181 1.00 97.75 83 GLU A O 1
ATOM 687 N N . CYS A 1 84 ? -3.587 2.806 -11.179 1.00 97.56 84 CYS A N 1
ATOM 688 C CA . CYS A 1 84 ? -3.091 1.955 -12.260 1.00 97.56 84 CYS A CA 1
ATOM 689 C C . CYS A 1 84 ? -4.186 1.037 -12.830 1.00 97.56 84 CYS A C 1
ATOM 691 O O . CYS A 1 84 ? -4.657 0.124 -12.144 1.00 97.56 84 CYS A O 1
ATOM 693 N N . GLU A 1 85 ? -4.587 1.262 -14.085 1.00 96.94 85 GLU A N 1
ATOM 694 C CA . GLU A 1 85 ? -5.704 0.541 -14.713 1.00 96.94 85 GLU A CA 1
ATOM 695 C C . GLU A 1 85 ? -5.443 -0.963 -14.813 1.00 96.94 85 GLU A C 1
ATOM 697 O O . GLU A 1 85 ? -6.327 -1.770 -14.528 1.00 96.94 85 GLU A O 1
ATOM 702 N N . GLY A 1 86 ? -4.197 -1.354 -15.100 1.00 95.88 86 GLY A N 1
ATOM 703 C CA . GLY A 1 86 ? -3.786 -2.760 -15.181 1.00 95.88 86 GLY A CA 1
ATOM 704 C C . GLY A 1 86 ? -3.833 -3.523 -13.849 1.00 95.88 86 GLY A C 1
ATOM 705 O O . GLY A 1 86 ? -3.576 -4.724 -13.827 1.00 95.88 86 GLY A O 1
ATOM 706 N N . LEU A 1 87 ? -4.137 -2.844 -12.738 1.00 96.81 87 LEU A N 1
ATOM 707 C CA . LEU A 1 87 ? -4.317 -3.433 -11.407 1.00 96.81 87 LEU A CA 1
ATOM 708 C C . LEU A 1 87 ? -5.736 -3.225 -10.848 1.00 96.81 87 LEU A C 1
ATOM 710 O O . LEU A 1 87 ? -5.979 -3.550 -9.684 1.00 96.81 87 LEU A O 1
ATOM 714 N N . SER A 1 88 ? -6.658 -2.683 -11.650 1.00 97.06 88 SER A N 1
ATOM 715 C CA . SER A 1 88 ? -8.007 -2.292 -11.224 1.00 97.06 88 SER A CA 1
ATOM 716 C C . SER A 1 88 ? -8.807 -3.442 -10.613 1.00 97.06 88 SER A C 1
ATOM 718 O O . SER A 1 88 ? -9.315 -3.282 -9.509 1.00 97.06 88 SER A O 1
ATOM 720 N N . ASP A 1 89 ? -8.834 -4.618 -11.241 1.00 96.19 89 ASP A N 1
ATOM 721 C CA . ASP A 1 89 ? -9.592 -5.776 -10.741 1.00 96.19 89 ASP A CA 1
ATOM 722 C C . ASP A 1 89 ? -9.170 -6.194 -9.321 1.00 96.19 89 ASP A C 1
ATOM 724 O O . ASP A 1 89 ? -9.998 -6.373 -8.425 1.00 96.19 89 ASP A O 1
ATOM 728 N N . ILE A 1 90 ? -7.855 -6.304 -9.092 1.00 96.38 90 ILE A N 1
ATOM 729 C CA . ILE A 1 90 ? -7.278 -6.665 -7.786 1.00 96.38 90 ILE A CA 1
ATOM 730 C C . ILE A 1 90 ? -7.584 -5.579 -6.754 1.00 96.38 90 ILE A C 1
ATOM 732 O O . ILE A 1 90 ? -7.888 -5.873 -5.595 1.00 96.38 90 ILE A O 1
ATOM 736 N N . ARG A 1 91 ? -7.454 -4.318 -7.171 1.00 97.38 91 ARG A N 1
ATOM 737 C CA . ARG A 1 91 ? -7.640 -3.152 -6.316 1.00 97.38 91 ARG A CA 1
ATOM 738 C C . ARG A 1 91 ? -9.091 -3.023 -5.868 1.00 97.38 91 ARG A C 1
ATOM 740 O O . ARG A 1 91 ? -9.333 -2.958 -4.664 1.00 97.38 91 ARG A O 1
ATOM 747 N N . ASN A 1 92 ? -10.025 -3.018 -6.814 1.00 97.25 92 ASN A N 1
ATOM 748 C CA . ASN A 1 92 ? -11.439 -2.748 -6.577 1.00 97.25 92 ASN A CA 1
ATOM 749 C C . ASN A 1 92 ? -12.031 -3.774 -5.606 1.00 97.25 92 ASN A C 1
ATOM 751 O O . ASN A 1 92 ? -12.584 -3.379 -4.588 1.00 97.25 92 ASN A O 1
ATOM 755 N N . SER A 1 93 ? -11.758 -5.069 -5.809 1.00 96.69 93 SER A N 1
ATOM 756 C CA . SER A 1 93 ? -12.236 -6.129 -4.909 1.00 96.69 93 SER A CA 1
ATOM 757 C C . SER A 1 93 ? -11.876 -5.889 -3.435 1.00 96.69 93 SER A C 1
ATOM 759 O O . SER A 1 93 ? -12.704 -6.113 -2.555 1.00 96.69 93 SER A O 1
ATOM 761 N N . ILE A 1 94 ? -10.658 -5.423 -3.138 1.00 97.44 94 ILE A N 1
ATOM 762 C CA . ILE A 1 94 ? -10.235 -5.189 -1.747 1.00 97.44 94 ILE A CA 1
ATOM 763 C C . ILE A 1 94 ? -10.673 -3.813 -1.246 1.00 97.44 94 ILE A C 1
ATOM 765 O O . ILE A 1 94 ? -10.982 -3.668 -0.064 1.00 97.44 94 ILE A O 1
ATOM 769 N N . MET A 1 95 ? -10.706 -2.803 -2.115 1.00 97.75 95 MET A N 1
ATOM 770 C CA . MET A 1 95 ? -11.227 -1.485 -1.755 1.00 97.75 95 MET A CA 1
ATOM 771 C C . MET A 1 95 ? -12.713 -1.541 -1.402 1.00 97.75 95 MET A C 1
ATOM 773 O O . MET A 1 95 ? -13.115 -0.885 -0.447 1.00 97.75 95 MET A O 1
ATOM 777 N N . ASP A 1 96 ? -13.493 -2.376 -2.084 1.00 98.12 96 ASP A N 1
ATOM 778 C CA . ASP A 1 96 ? -14.903 -2.606 -1.771 1.00 98.12 96 ASP A CA 1
ATOM 779 C C . ASP A 1 96 ? -15.071 -3.278 -0.402 1.00 98.12 96 ASP A C 1
ATOM 781 O O . ASP A 1 96 ? -15.917 -2.862 0.388 1.00 98.12 96 ASP A O 1
ATOM 785 N N . GLU A 1 97 ? -14.213 -4.246 -0.053 1.00 98.19 97 GLU A N 1
ATOM 786 C CA . GLU A 1 97 ? -14.185 -4.824 1.300 1.00 98.19 97 GLU A CA 1
ATOM 787 C C . GLU A 1 97 ? -13.859 -3.769 2.367 1.00 98.19 97 GLU A C 1
ATOM 789 O O . GLU A 1 97 ? -14.510 -3.719 3.413 1.00 98.19 97 GLU A O 1
ATOM 794 N N . VAL A 1 98 ? -12.867 -2.908 2.115 1.00 98.00 98 VAL A N 1
ATOM 795 C CA . VAL A 1 98 ? -12.513 -1.809 3.029 1.00 98.00 98 VAL A CA 1
ATOM 796 C C . VAL A 1 98 ? -13.670 -0.816 3.156 1.00 98.00 98 VAL A C 1
ATOM 798 O O . VAL A 1 98 ? -13.985 -0.404 4.274 1.00 98.00 98 VAL A O 1
ATOM 801 N N . SER A 1 99 ? -14.330 -0.476 2.045 1.00 98.19 99 SER A N 1
ATOM 802 C CA . SER A 1 99 ? -15.497 0.406 2.031 1.00 98.19 99 SER A CA 1
ATOM 803 C C . SER A 1 99 ? -16.647 -0.184 2.843 1.00 98.19 99 SER A C 1
ATOM 805 O O . SER A 1 99 ? -17.178 0.480 3.728 1.00 98.19 99 SER A O 1
ATOM 807 N N . ALA A 1 100 ? -16.963 -1.468 2.651 1.00 98.31 100 ALA A N 1
ATOM 808 C CA . ALA A 1 100 ? -18.001 -2.157 3.414 1.00 98.31 100 ALA A CA 1
ATOM 809 C C . ALA A 1 100 ? -17.709 -2.165 4.925 1.00 98.31 100 ALA A C 1
ATOM 811 O O . ALA A 1 100 ? -18.608 -1.941 5.737 1.00 98.31 100 ALA A O 1
ATOM 812 N N . ILE A 1 101 ? -16.446 -2.380 5.315 1.00 98.12 101 ILE A N 1
ATOM 813 C CA . ILE A 1 101 ? -16.014 -2.348 6.718 1.00 98.12 101 ILE A CA 1
ATOM 814 C C . ILE A 1 101 ? -16.206 -0.950 7.328 1.00 98.12 101 ILE A C 1
ATOM 816 O O . ILE A 1 101 ? -16.746 -0.835 8.433 1.00 98.12 101 ILE A O 1
ATOM 820 N N . LEU A 1 102 ? -15.758 0.096 6.628 1.00 97.56 102 LEU A N 1
ATOM 821 C CA . LEU A 1 102 ? -15.844 1.485 7.088 1.00 97.56 102 LEU A CA 1
ATOM 822 C C . LEU A 1 102 ? -17.293 1.975 7.134 1.00 97.56 102 LEU A C 1
ATOM 824 O O . LEU A 1 102 ? -17.731 2.487 8.165 1.00 97.56 102 LEU A O 1
ATOM 828 N N . ASN A 1 103 ? -18.058 1.753 6.069 1.00 97.62 103 ASN A N 1
ATOM 829 C CA . ASN A 1 103 ? -19.449 2.175 5.983 1.00 97.62 103 ASN A CA 1
ATOM 830 C C . ASN A 1 103 ? -20.317 1.466 7.035 1.00 97.62 103 ASN A C 1
ATOM 832 O O . ASN A 1 103 ? -21.067 2.113 7.761 1.00 97.62 103 ASN A O 1
ATOM 836 N N . GLY A 1 104 ? -20.146 0.150 7.198 1.00 97.31 104 GLY A N 1
ATOM 837 C CA . GLY A 1 104 ? -20.917 -0.635 8.164 1.00 97.31 104 GLY A CA 1
ATOM 838 C C . GLY A 1 104 ? -20.592 -0.352 9.635 1.00 97.31 104 GLY A C 1
ATOM 839 O O . GLY A 1 104 ? -21.383 -0.715 10.500 1.00 97.31 104 GLY A O 1
ATOM 840 N N . SER A 1 105 ? -19.447 0.273 9.936 1.00 97.00 105 SER A N 1
ATOM 841 C CA . SER A 1 105 ? -19.019 0.526 11.322 1.00 97.00 105 SER A CA 1
ATOM 842 C C . SER A 1 105 ? -19.104 1.997 11.727 1.00 97.00 105 SER A C 1
ATOM 844 O O . SER A 1 105 ? -19.386 2.286 12.886 1.00 97.00 105 SER A O 1
ATOM 846 N N . ILE A 1 106 ? -18.818 2.920 10.802 1.00 96.50 106 ILE A N 1
ATOM 847 C CA . ILE A 1 106 ? -18.712 4.360 11.085 1.00 96.50 106 ILE A CA 1
ATOM 848 C C . ILE A 1 106 ? -19.322 5.255 9.991 1.00 96.50 106 ILE A C 1
ATOM 850 O O . ILE A 1 106 ? -19.084 6.459 10.010 1.00 96.50 106 ILE A O 1
ATOM 854 N N . HIS A 1 107 ? -20.083 4.697 9.040 1.00 96.69 107 HIS A N 1
ATOM 855 C CA . HIS A 1 107 ? -20.739 5.443 7.952 1.00 96.69 107 HIS A CA 1
ATOM 856 C C . HIS A 1 107 ? -19.788 6.303 7.103 1.00 96.69 107 HIS A C 1
ATOM 858 O O . HIS A 1 107 ? -20.136 7.397 6.667 1.00 96.69 107 HIS A O 1
ATOM 864 N N . VAL A 1 108 ? -18.566 5.813 6.880 1.00 95.88 108 VAL A N 1
ATOM 865 C CA . VAL A 1 108 ? -17.595 6.450 5.981 1.00 95.88 108 VAL A CA 1
ATOM 866 C C . VAL A 1 108 ? -17.547 5.674 4.672 1.00 95.88 108 VAL A C 1
ATOM 868 O O . VAL A 1 108 ? -17.146 4.509 4.673 1.00 95.88 108 VAL A O 1
ATOM 871 N N . ASP A 1 109 ? -17.898 6.326 3.562 1.00 96.25 109 ASP A N 1
ATOM 872 C CA . ASP A 1 109 ? -17.664 5.777 2.227 1.00 96.25 109 ASP A CA 1
ATOM 873 C C . ASP A 1 109 ? -16.196 5.976 1.840 1.00 96.25 109 ASP A C 1
ATOM 875 O O . ASP A 1 109 ? -15.703 7.104 1.747 1.00 96.25 109 ASP A O 1
ATOM 879 N N . PHE A 1 110 ? -15.485 4.867 1.633 1.00 96.69 110 PHE A N 1
ATOM 880 C CA . PHE A 1 110 ? -14.086 4.879 1.222 1.00 96.69 110 PHE A CA 1
ATOM 881 C C . PHE A 1 110 ? -13.889 5.489 -0.170 1.00 96.69 110 PHE A C 1
ATOM 883 O O . PHE A 1 110 ? -12.889 6.174 -0.398 1.00 96.69 110 PHE A O 1
ATOM 890 N N . HIS A 1 111 ? -14.815 5.256 -1.102 1.00 96.06 111 HIS A N 1
ATOM 891 C CA . HIS A 1 111 ? -14.677 5.660 -2.502 1.00 96.06 111 HIS A CA 1
ATOM 892 C C . HIS A 1 111 ? -14.816 7.168 -2.691 1.00 96.06 111 HIS A C 1
ATOM 894 O O . HIS A 1 111 ? -14.135 7.728 -3.551 1.00 96.06 111 HIS A O 1
ATOM 900 N N . GLU A 1 112 ? -15.576 7.832 -1.825 1.00 96.69 112 GLU A N 1
ATOM 901 C CA . GLU A 1 112 ? -15.738 9.291 -1.816 1.00 96.69 112 GLU A CA 1
ATOM 902 C C . GLU A 1 112 ? -14.558 10.034 -1.164 1.00 96.69 112 GLU A C 1
ATOM 904 O O . GLU A 1 112 ? -14.445 11.256 -1.263 1.00 96.69 112 GLU A O 1
ATOM 909 N N . GLN A 1 113 ? -13.640 9.320 -0.504 1.00 97.00 113 GLN A N 1
ATOM 910 C CA . GLN A 1 113 ? -12.491 9.956 0.138 1.00 97.00 113 GLN A CA 1
ATOM 911 C C . GLN A 1 113 ? -11.454 10.450 -0.878 1.00 97.00 113 GLN A C 1
ATOM 913 O O . GLN A 1 113 ? -11.225 9.851 -1.933 1.00 97.00 113 GLN A O 1
ATOM 918 N N . THR A 1 114 ? -10.733 11.508 -0.500 1.00 97.12 114 THR A N 1
ATOM 919 C CA . THR A 1 114 ? -9.581 11.999 -1.270 1.00 97.12 114 THR A CA 1
ATOM 920 C C . THR A 1 114 ? -8.470 10.950 -1.340 1.00 97.12 114 THR A C 1
ATOM 922 O O . THR A 1 114 ? -8.302 10.146 -0.417 1.00 97.12 114 THR A O 1
ATOM 925 N N . SER A 1 115 ? -7.642 10.992 -2.389 1.00 96.06 115 SER A N 1
ATOM 926 C CA . SER A 1 115 ? -6.510 10.069 -2.544 1.00 96.06 115 SER A CA 1
ATOM 927 C C . SER A 1 115 ? -5.582 10.060 -1.330 1.00 96.06 115 SER A C 1
ATOM 929 O O . SER A 1 115 ? -5.176 8.998 -0.868 1.00 96.06 115 SER A O 1
ATOM 931 N N . LYS A 1 116 ? -5.324 11.227 -0.723 1.00 94.25 116 LYS A N 1
ATOM 932 C CA . LYS A 1 116 ? -4.512 11.349 0.499 1.00 94.25 116 LYS A CA 1
ATOM 933 C C . LYS A 1 116 ? -5.092 10.555 1.674 1.00 94.25 116 LYS A C 1
ATOM 935 O O . LYS A 1 116 ? -4.349 9.901 2.409 1.00 94.25 116 LYS A O 1
ATOM 940 N N . VAL A 1 117 ? -6.412 10.603 1.864 1.00 95.38 117 VAL A N 1
ATOM 941 C CA . VAL A 1 117 ? -7.095 9.849 2.927 1.00 95.38 117 VAL A CA 1
ATOM 942 C C . VAL A 1 117 ? -7.114 8.359 2.596 1.00 95.38 117 VAL A C 1
ATOM 944 O O . VAL A 1 117 ? -6.791 7.554 3.466 1.00 95.38 117 VAL A O 1
ATOM 947 N N . LYS A 1 118 ? -7.387 7.980 1.340 1.00 97.25 118 LYS A N 1
ATOM 948 C CA . LYS A 1 118 ? -7.311 6.581 0.882 1.00 97.25 118 LYS A CA 1
ATOM 949 C C . LYS A 1 118 ? -5.920 5.988 1.113 1.00 97.25 118 LYS A C 1
ATOM 951 O O . LYS A 1 118 ? -5.795 4.917 1.702 1.00 97.25 118 LYS A O 1
ATOM 956 N N . MET A 1 119 ? -4.870 6.715 0.736 1.00 96.50 119 MET A N 1
ATOM 957 C CA . MET A 1 119 ? -3.477 6.338 0.985 1.00 96.50 119 MET A CA 1
ATOM 958 C C . MET A 1 119 ? -3.191 6.171 2.477 1.00 96.50 119 MET A C 1
ATOM 960 O O . MET A 1 119 ? -2.582 5.174 2.861 1.00 96.50 119 MET A O 1
ATOM 964 N N . GLN A 1 120 ? -3.676 7.085 3.326 1.00 94.50 120 GLN A N 1
ATOM 965 C CA . GLN A 1 120 ? -3.545 6.952 4.779 1.00 94.50 120 GLN A CA 1
ATOM 966 C C . GLN A 1 120 ? -4.239 5.682 5.284 1.00 94.50 120 GLN A C 1
ATOM 968 O O . GLN A 1 120 ? -3.617 4.903 5.989 1.00 94.50 120 GLN A O 1
ATOM 973 N N . ILE A 1 121 ? -5.485 5.419 4.884 1.00 95.88 121 ILE A N 1
ATOM 974 C CA . ILE A 1 121 ? -6.237 4.220 5.290 1.00 95.88 121 ILE A CA 1
ATOM 975 C C . ILE A 1 121 ? -5.493 2.933 4.893 1.00 95.88 121 ILE A C 1
ATOM 977 O O . ILE A 1 121 ? -5.394 1.988 5.681 1.00 95.88 121 ILE A O 1
ATOM 981 N N . LEU A 1 122 ? -4.944 2.891 3.676 1.00 96.75 122 LEU A N 1
ATOM 982 C CA . LEU A 1 122 ? -4.271 1.706 3.149 1.00 96.75 122 LEU A CA 1
ATOM 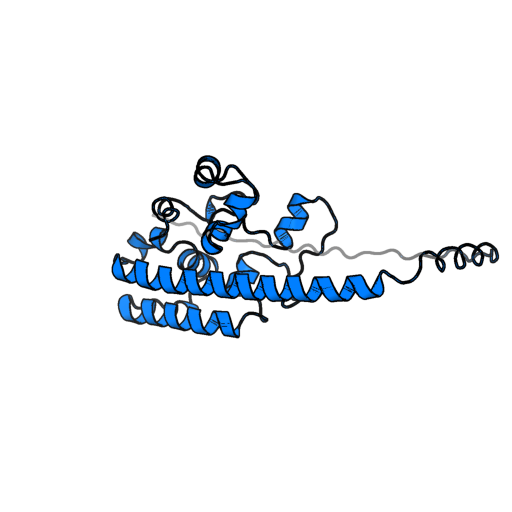983 C C . LEU A 1 122 ? -2.861 1.507 3.725 1.00 96.75 122 LEU A C 1
ATOM 985 O O . LEU A 1 122 ? -2.459 0.378 4.022 1.00 96.75 122 LEU A O 1
ATOM 989 N N . LEU A 1 123 ? -2.089 2.577 3.906 1.00 95.00 123 LEU A N 1
ATOM 990 C CA . LEU A 1 123 ? -0.707 2.487 4.379 1.00 95.00 123 LEU A CA 1
ATOM 991 C C . LEU A 1 123 ? -0.601 2.497 5.904 1.00 95.00 123 LEU A C 1
ATOM 993 O O . LEU A 1 123 ? 0.178 1.715 6.447 1.00 95.00 123 LEU A O 1
ATOM 997 N N . ASP A 1 124 ? -1.395 3.316 6.588 1.00 92.94 124 ASP A N 1
ATOM 998 C CA . ASP A 1 124 ? -1.397 3.423 8.044 1.00 92.94 124 ASP A CA 1
ATOM 999 C C . ASP A 1 124 ? -2.715 4.008 8.589 1.00 92.94 124 ASP A C 1
ATOM 1001 O O . ASP A 1 124 ? -2.871 5.212 8.804 1.00 92.94 124 ASP A O 1
ATOM 1005 N N . ILE A 1 125 ? -3.677 3.134 8.871 1.00 94.56 125 ILE A N 1
ATOM 1006 C CA . ILE A 1 125 ? -4.973 3.531 9.430 1.00 94.56 125 ILE A CA 1
ATOM 1007 C C . ILE A 1 125 ? -4.862 4.093 10.862 1.00 94.56 125 ILE A C 1
ATOM 1009 O O . ILE A 1 125 ? -5.785 4.756 11.336 1.00 94.56 125 ILE A O 1
ATOM 1013 N N . THR A 1 126 ? -3.752 3.854 11.573 1.00 90.75 126 THR A N 1
ATOM 1014 C CA . THR A 1 126 ? -3.643 4.185 13.004 1.00 90.75 126 THR A CA 1
ATOM 1015 C C . THR A 1 126 ? -3.659 5.691 13.258 1.00 90.75 126 THR A C 1
ATOM 1017 O O . THR A 1 126 ? -4.262 6.133 14.235 1.00 90.75 126 THR A O 1
ATOM 1020 N N . MET A 1 127 ? -3.134 6.488 12.324 1.00 89.19 127 MET A N 1
ATOM 1021 C CA . MET A 1 127 ? -3.179 7.957 12.374 1.00 89.19 127 MET A CA 1
ATOM 1022 C C . MET A 1 127 ? -4.601 8.527 12.294 1.00 89.19 127 MET A C 1
ATOM 1024 O O . MET A 1 127 ? -4.840 9.665 12.688 1.00 89.19 127 MET A O 1
ATOM 1028 N N . LEU A 1 128 ? -5.562 7.749 11.788 1.00 92.88 128 LEU A N 1
ATOM 1029 C CA . LEU A 1 128 ? -6.964 8.155 11.684 1.00 92.88 128 LEU A CA 1
ATOM 1030 C C . LEU A 1 128 ? -7.806 7.692 12.874 1.00 92.88 128 LEU A C 1
ATOM 1032 O O . LEU A 1 128 ? -9.002 7.975 12.907 1.00 92.88 128 LEU A O 1
ATOM 1036 N N . ARG A 1 129 ? -7.198 7.015 13.858 1.00 94.56 129 ARG A N 1
ATOM 1037 C CA . ARG A 1 129 ? -7.904 6.443 15.007 1.00 94.56 129 ARG A CA 1
ATOM 1038 C C . ARG A 1 129 ? -8.753 7.472 15.743 1.00 94.56 129 ARG A C 1
ATOM 1040 O O . ARG A 1 129 ? -9.947 7.246 15.899 1.00 94.56 129 ARG A O 1
ATOM 1047 N N . GLU A 1 130 ? -8.156 8.587 16.154 1.00 93.12 130 GLU A N 1
ATOM 1048 C CA . GLU A 1 130 ? -8.860 9.631 16.910 1.00 93.12 130 GLU A CA 1
ATOM 1049 C C . GLU A 1 130 ? -9.892 10.354 16.036 1.00 93.12 130 GLU A C 1
ATOM 1051 O O . GLU A 1 130 ? -11.040 10.537 16.434 1.00 93.12 130 GLU A O 1
ATOM 1056 N N . LYS A 1 131 ? -9.514 10.695 14.795 1.00 93.75 131 LYS A N 1
ATOM 1057 C CA . LYS A 1 131 ? -10.374 11.441 13.865 1.00 93.75 131 LYS A CA 1
ATOM 1058 C C . LYS A 1 131 ? -11.642 10.670 13.486 1.00 93.75 131 LYS A C 1
ATOM 1060 O O . LYS A 1 131 ? -12.705 11.270 13.375 1.00 93.75 131 LYS A O 1
ATOM 1065 N N . LEU A 1 132 ? -11.521 9.362 13.266 1.00 94.00 132 LEU A N 1
ATOM 1066 C CA . LEU A 1 132 ? -12.619 8.493 12.832 1.00 94.00 132 LEU A CA 1
ATOM 1067 C C . LEU A 1 132 ? -13.190 7.632 13.970 1.00 94.00 132 LEU A C 1
ATOM 1069 O O . LEU A 1 132 ? -14.034 6.778 13.716 1.00 94.00 132 LEU A O 1
ATOM 1073 N N . LYS A 1 133 ? -12.730 7.837 15.213 1.00 94.44 133 LYS A N 1
ATOM 1074 C CA . LYS A 1 133 ? -13.133 7.072 16.407 1.00 94.44 133 LYS A CA 1
ATOM 1075 C C . LYS A 1 133 ? -13.042 5.553 16.203 1.00 94.44 133 LYS A C 1
ATOM 1077 O O . LYS A 1 133 ? -13.946 4.803 16.564 1.00 94.44 133 LYS A O 1
ATOM 1082 N N . LEU A 1 134 ? -11.944 5.095 15.602 1.00 95.12 134 LEU A N 1
ATOM 1083 C CA . LEU A 1 134 ? -11.758 3.685 15.253 1.00 95.12 134 LEU A CA 1
ATOM 1084 C C . LEU A 1 134 ? -11.406 2.854 16.487 1.00 95.12 134 LEU A C 1
ATOM 1086 O O . LEU A 1 134 ? -10.464 3.165 17.223 1.00 95.12 134 LEU A O 1
ATOM 1090 N N . ASP A 1 135 ? -12.105 1.735 16.667 1.00 96.19 135 ASP A N 1
ATOM 1091 C CA . ASP A 1 135 ? -11.708 0.738 17.653 1.00 96.19 135 ASP A CA 1
ATOM 1092 C C . ASP A 1 135 ? -10.555 -0.152 17.138 1.00 96.19 135 ASP A C 1
ATOM 1094 O O . ASP A 1 135 ? -10.230 -0.215 15.945 1.00 96.19 135 ASP A O 1
ATOM 1098 N N . THR A 1 136 ? -9.913 -0.874 18.058 1.00 95.50 136 THR A N 1
ATOM 1099 C CA . THR A 1 136 ? -8.784 -1.762 17.740 1.00 95.50 136 THR A CA 1
ATOM 1100 C C . THR A 1 136 ? -9.174 -2.903 16.793 1.00 95.50 136 THR A C 1
ATOM 1102 O O . THR A 1 136 ? -8.343 -3.363 16.006 1.00 95.50 136 THR A O 1
ATOM 1105 N N . LYS A 1 137 ? -10.423 -3.385 16.848 1.00 96.38 137 LYS A N 1
ATOM 1106 C CA . LYS A 1 137 ? -10.895 -4.496 16.006 1.00 96.38 137 LYS A CA 1
ATOM 1107 C C . LYS A 1 137 ? -11.064 -4.036 14.559 1.00 96.38 137 LYS A C 1
ATOM 1109 O O . LYS A 1 137 ? -10.666 -4.753 13.644 1.00 96.38 137 LYS A O 1
ATOM 1114 N N . LEU A 1 138 ? -11.612 -2.845 14.359 1.00 96.56 138 LEU A N 1
ATOM 1115 C CA . LEU A 1 138 ? -11.817 -2.202 13.073 1.00 96.56 138 LEU A CA 1
ATOM 1116 C C . LEU A 1 138 ? -10.478 -1.881 12.413 1.00 96.56 138 LEU A C 1
ATOM 1118 O O . LEU A 1 138 ? -10.258 -2.269 11.266 1.00 96.56 138 LEU A O 1
ATOM 1122 N N . ILE A 1 139 ? -9.543 -1.299 13.174 1.00 96.25 139 ILE A N 1
ATOM 1123 C CA . ILE A 1 139 ? -8.156 -1.094 12.733 1.00 96.25 139 ILE A CA 1
ATOM 1124 C C . ILE A 1 139 ? -7.542 -2.414 12.262 1.00 96.25 139 ILE A C 1
ATOM 1126 O O . ILE A 1 139 ? -6.979 -2.468 11.174 1.00 96.25 139 ILE A O 1
ATOM 1130 N N . ALA A 1 140 ? -7.678 -3.495 13.036 1.00 95.62 140 ALA A N 1
ATOM 1131 C CA . ALA A 1 140 ? -7.109 -4.789 12.669 1.00 95.62 140 ALA A CA 1
ATOM 1132 C C . ALA A 1 140 ? -7.721 -5.375 11.382 1.00 95.62 140 ALA A C 1
ATOM 1134 O O . ALA A 1 140 ? -6.990 -5.952 10.574 1.00 95.62 140 ALA A O 1
ATOM 1135 N N . LYS A 1 141 ? -9.036 -5.215 11.171 1.00 97.69 141 LYS A N 1
ATOM 1136 C CA . LYS A 1 141 ? -9.725 -5.649 9.943 1.00 97.69 141 LYS A CA 1
ATOM 1137 C C . LYS A 1 141 ? -9.240 -4.871 8.719 1.00 97.69 141 LYS A C 1
ATOM 1139 O O . LYS A 1 141 ? -8.853 -5.483 7.727 1.00 97.69 141 LYS A O 1
ATOM 1144 N N . ILE A 1 142 ? -9.194 -3.542 8.812 1.00 97.38 142 ILE A N 1
ATOM 1145 C CA . ILE A 1 142 ? -8.702 -2.681 7.728 1.00 97.38 142 ILE A CA 1
ATOM 1146 C C . ILE A 1 142 ? -7.231 -2.997 7.442 1.00 97.38 142 ILE A C 1
ATOM 1148 O O . ILE A 1 142 ? -6.851 -3.202 6.294 1.00 97.38 142 ILE A O 1
ATOM 1152 N N . GLU A 1 143 ? -6.407 -3.133 8.482 1.00 96.06 143 GLU A N 1
ATOM 1153 C CA . GLU A 1 143 ? -4.989 -3.472 8.351 1.00 96.06 143 GLU A CA 1
ATOM 1154 C C . GLU A 1 143 ? -4.780 -4.812 7.635 1.00 96.06 143 GLU A C 1
ATOM 1156 O O . GLU A 1 143 ? -3.865 -4.946 6.817 1.00 96.06 143 GLU A O 1
ATOM 1161 N N . TYR A 1 144 ? -5.635 -5.802 7.904 1.00 96.44 144 TYR A N 1
ATOM 1162 C CA . TYR A 1 144 ? -5.623 -7.081 7.202 1.00 96.44 144 TYR A CA 1
ATOM 1163 C C . TYR A 1 144 ? -5.902 -6.911 5.700 1.00 96.44 144 TYR A C 1
ATOM 1165 O O . TYR A 1 144 ? -5.083 -7.356 4.886 1.00 96.44 144 TYR A O 1
ATOM 1173 N N . CYS A 1 145 ? -6.991 -6.228 5.329 1.00 97.81 145 CYS A N 1
ATOM 1174 C CA . CYS A 1 145 ? -7.347 -5.968 3.929 1.00 97.81 145 CYS A CA 1
ATOM 1175 C C . CYS A 1 145 ? -6.237 -5.189 3.213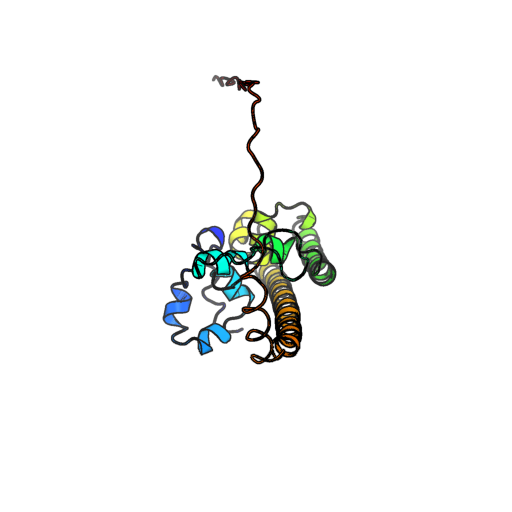 1.00 97.81 145 CYS A C 1
ATOM 1177 O O . CYS A 1 145 ? -5.746 -5.610 2.165 1.00 97.81 145 CYS A O 1
ATOM 1179 N N . SER A 1 146 ? -5.744 -4.120 3.834 1.00 97.50 146 SER A N 1
ATOM 1180 C CA . SER A 1 146 ? -4.670 -3.292 3.294 1.00 97.50 146 SER A CA 1
ATOM 1181 C C . SER A 1 146 ? -3.374 -4.075 3.071 1.00 97.50 146 SER A C 1
ATOM 1183 O O . SER A 1 146 ? -2.739 -3.961 2.024 1.00 97.50 146 SER A O 1
ATOM 1185 N N . ARG A 1 147 ? -2.967 -4.930 4.017 1.00 96.25 147 ARG A N 1
ATOM 1186 C CA . ARG A 1 147 ? -1.791 -5.797 3.827 1.00 96.25 147 ARG A CA 1
ATOM 1187 C C . ARG A 1 147 ? -1.977 -6.773 2.673 1.00 96.25 147 ARG A C 1
ATOM 1189 O O . ARG A 1 147 ? -1.014 -7.011 1.941 1.00 96.25 147 ARG A O 1
ATOM 1196 N N . ARG A 1 148 ? -3.180 -7.335 2.527 1.00 97.62 148 ARG A N 1
ATOM 1197 C CA . ARG A 1 148 ? -3.522 -8.245 1.429 1.00 97.62 148 ARG A CA 1
ATOM 1198 C C . ARG A 1 148 ? -3.427 -7.524 0.086 1.00 97.62 148 ARG A C 1
ATOM 1200 O O . ARG A 1 148 ? -2.723 -8.014 -0.793 1.00 97.62 148 ARG A O 1
ATOM 1207 N N . LEU A 1 149 ? -4.023 -6.335 -0.030 1.00 98.06 149 LEU A N 1
ATOM 1208 C CA . LEU A 1 149 ? -3.958 -5.501 -1.232 1.00 98.06 149 LEU A CA 1
ATOM 1209 C C . LEU A 1 149 ? -2.516 -5.237 -1.653 1.00 98.06 149 LEU A C 1
ATOM 1211 O O . LEU A 1 149 ? -2.104 -5.623 -2.743 1.00 98.06 149 LEU A O 1
ATOM 1215 N N . LEU A 1 150 ? -1.712 -4.648 -0.769 1.00 97.69 150 LEU A N 1
ATOM 1216 C CA . LEU A 1 150 ? -0.352 -4.232 -1.119 1.00 97.69 150 LEU A CA 1
ATOM 1217 C C . LEU A 1 150 ? 0.560 -5.420 -1.457 1.00 97.69 150 LEU A C 1
ATOM 1219 O O . LEU A 1 150 ? 1.491 -5.284 -2.252 1.00 97.69 150 LEU A O 1
ATOM 1223 N N . PHE A 1 151 ? 0.292 -6.598 -0.888 1.00 97.00 151 PHE A N 1
ATOM 1224 C CA . PHE A 1 151 ? 0.971 -7.832 -1.273 1.00 97.00 151 PHE A CA 1
ATOM 1225 C C . PHE A 1 151 ? 0.571 -8.306 -2.680 1.00 97.00 151 PHE A C 1
ATOM 1227 O O . PHE A 1 151 ? 1.450 -8.651 -3.475 1.00 97.00 151 PHE A O 1
ATOM 1234 N N . LEU A 1 152 ? -0.722 -8.294 -3.018 1.00 97.69 152 LEU A N 1
ATOM 1235 C CA . LEU A 1 152 ? -1.206 -8.680 -4.349 1.00 97.69 152 LEU A CA 1
ATOM 1236 C C . LEU A 1 152 ? -0.718 -7.721 -5.441 1.00 97.69 152 LEU A C 1
ATOM 1238 O O . LEU A 1 152 ? -0.225 -8.172 -6.474 1.00 97.69 152 LEU A O 1
ATOM 1242 N N . LEU A 1 153 ? -0.754 -6.409 -5.193 1.00 97.50 153 LEU A N 1
ATOM 1243 C CA . LEU A 1 153 ? -0.202 -5.421 -6.125 1.00 97.50 153 LEU A CA 1
ATOM 1244 C C . LEU A 1 153 ? 1.299 -5.659 -6.341 1.00 97.50 153 LEU A C 1
ATOM 1246 O O . LEU A 1 153 ? 1.777 -5.721 -7.476 1.00 97.50 153 LEU A O 1
ATOM 1250 N N . HIS A 1 154 ? 2.055 -5.857 -5.254 1.00 96.44 154 HIS A N 1
ATOM 1251 C CA . HIS A 1 154 ? 3.492 -6.124 -5.323 1.00 96.44 154 HIS A CA 1
ATOM 1252 C C . HIS A 1 154 ? 3.829 -7.377 -6.139 1.00 96.44 154 HIS A C 1
ATOM 1254 O O . HIS A 1 154 ? 4.700 -7.333 -7.010 1.00 96.44 154 HIS A O 1
ATOM 1260 N N . THR A 1 155 ? 3.158 -8.492 -5.855 1.00 95.88 155 THR A N 1
ATOM 1261 C CA . THR A 1 155 ? 3.402 -9.772 -6.536 1.00 95.88 155 THR A CA 1
ATOM 1262 C C . THR A 1 155 ? 3.020 -9.707 -8.010 1.00 95.88 155 THR A C 1
ATOM 1264 O O . THR A 1 155 ? 3.776 -10.192 -8.854 1.00 95.88 155 THR A O 1
ATOM 1267 N N . THR A 1 156 ? 1.918 -9.030 -8.336 1.00 95.69 156 THR A N 1
ATOM 1268 C CA . THR A 1 156 ? 1.491 -8.792 -9.721 1.00 95.69 156 THR A CA 1
ATOM 1269 C C . THR A 1 156 ? 2.544 -7.991 -10.476 1.00 95.69 156 THR A C 1
ATOM 1271 O O . THR A 1 156 ? 3.062 -8.461 -11.490 1.00 95.69 156 THR A O 1
ATOM 1274 N N . ARG A 1 157 ? 2.980 -6.850 -9.926 1.00 94.62 157 ARG A N 1
ATOM 1275 C CA . ARG A 1 157 ? 4.071 -6.051 -10.502 1.00 94.62 157 ARG A CA 1
ATOM 1276 C C . ARG A 1 157 ? 5.345 -6.868 -10.699 1.00 94.62 157 ARG A C 1
ATOM 1278 O O . ARG A 1 157 ? 5.954 -6.823 -11.762 1.00 94.62 157 ARG A O 1
ATOM 1285 N N . TYR A 1 158 ? 5.755 -7.639 -9.694 1.00 93.81 158 TYR A N 1
ATOM 1286 C CA . TYR A 1 158 ? 6.948 -8.481 -9.789 1.00 93.81 158 TYR A CA 1
ATOM 1287 C C . TYR A 1 158 ? 6.835 -9.530 -10.911 1.00 93.81 158 TYR A C 1
ATOM 1289 O O . TYR A 1 158 ? 7.797 -9.775 -11.644 1.00 93.81 158 TYR A O 1
ATOM 1297 N N . SER A 1 159 ? 5.649 -10.115 -11.094 1.00 92.81 159 SER A N 1
ATOM 1298 C CA . SER A 1 159 ? 5.358 -11.043 -12.192 1.00 92.81 159 SER A CA 1
ATOM 1299 C C . SER A 1 159 ? 5.509 -10.370 -13.560 1.00 92.81 159 SER A C 1
ATOM 1301 O O . SER A 1 159 ? 6.164 -10.927 -14.443 1.00 92.81 159 SER A O 1
ATOM 1303 N N . PHE A 1 160 ? 5.002 -9.143 -13.724 1.00 90.62 160 PHE A N 1
ATOM 1304 C CA . PHE A 1 160 ? 5.183 -8.361 -14.952 1.00 90.62 160 PHE A CA 1
ATOM 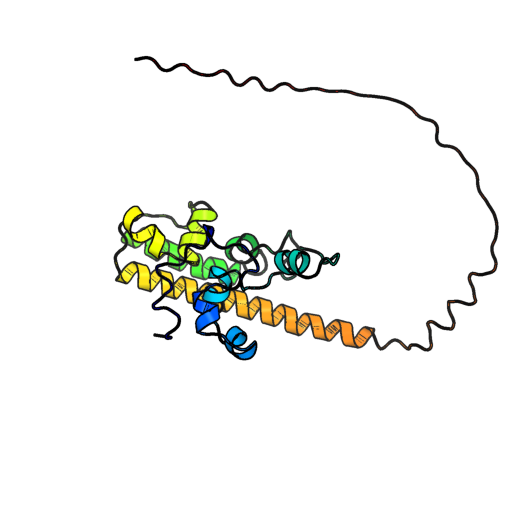1305 C C . PHE A 1 160 ? 6.664 -8.098 -15.252 1.00 90.62 160 PHE A C 1
ATOM 1307 O O . PHE A 1 160 ? 7.149 -8.437 -16.333 1.00 90.62 160 PHE A O 1
ATOM 1314 N N . LEU A 1 161 ? 7.414 -7.592 -14.269 1.00 87.69 161 LEU A N 1
ATOM 1315 C CA . LEU A 1 161 ? 8.832 -7.255 -14.445 1.00 87.69 161 LEU A CA 1
ATOM 1316 C C . LEU A 1 161 ? 9.706 -8.483 -14.741 1.00 87.69 161 LEU A C 1
ATOM 1318 O O . LEU A 1 161 ? 10.619 -8.419 -15.564 1.00 87.69 161 LEU A O 1
ATOM 1322 N N . SER A 1 162 ? 9.423 -9.619 -14.102 1.00 88.06 162 SER A N 1
ATOM 1323 C CA . SER A 1 162 ? 10.185 -10.857 -14.315 1.00 88.06 162 SER A CA 1
ATOM 1324 C C . SER A 1 162 ? 9.909 -11.517 -15.673 1.00 88.06 162 SER A C 1
ATOM 1326 O O . SER A 1 162 ? 10.799 -12.170 -16.227 1.00 88.06 162 SER A O 1
ATOM 1328 N N . LYS A 1 163 ? 8.704 -11.338 -16.234 1.00 83.06 163 LYS A N 1
ATOM 1329 C CA . LYS A 1 163 ? 8.340 -11.814 -17.579 1.00 83.06 163 LYS A CA 1
ATOM 1330 C C . LYS A 1 163 ? 8.873 -10.897 -18.682 1.00 83.06 163 LYS A C 1
ATOM 1332 O O . LYS A 1 163 ? 9.403 -11.410 -19.667 1.00 83.06 163 LYS A O 1
ATOM 1337 N N . GLY A 1 164 ? 8.783 -9.575 -18.504 1.00 63.78 164 GLY A N 1
ATOM 1338 C CA . GLY A 1 164 ? 9.264 -8.582 -19.473 1.00 63.78 164 GLY A CA 1
ATOM 1339 C C . GLY A 1 164 ? 10.769 -8.688 -19.730 1.00 63.78 164 GLY A C 1
ATOM 1340 O O . GLY A 1 164 ? 11.195 -8.783 -20.877 1.00 63.78 164 GLY A O 1
ATOM 1341 N N . TRP A 1 165 ? 11.570 -8.850 -18.670 1.00 53.69 165 TRP A N 1
ATOM 1342 C CA . TRP A 1 165 ? 13.034 -8.949 -18.783 1.00 53.69 165 TRP A CA 1
ATOM 1343 C C . TRP A 1 165 ? 13.510 -10.114 -19.672 1.00 53.69 165 TRP A C 1
ATOM 1345 O O . TRP A 1 165 ? 14.585 -10.067 -20.275 1.00 53.69 165 TRP A O 1
ATOM 1355 N N . LYS A 1 166 ? 12.735 -11.202 -19.762 1.00 55.91 166 LYS A N 1
ATOM 1356 C CA . LYS A 1 166 ? 13.144 -12.389 -20.527 1.00 55.91 166 LYS A CA 1
ATOM 1357 C C . LYS A 1 166 ? 12.996 -12.222 -22.041 1.00 55.91 166 LYS A C 1
ATOM 1359 O O . LYS A 1 166 ? 13.661 -12.962 -22.765 1.00 55.91 166 LYS A O 1
ATOM 1364 N N . LYS A 1 167 ? 12.166 -11.291 -22.529 1.00 54.56 167 LYS A N 1
ATOM 1365 C CA . LYS A 1 167 ? 11.935 -11.123 -23.975 1.00 54.56 167 LYS A CA 1
ATOM 1366 C C . LYS A 1 167 ? 13.069 -10.359 -24.672 1.00 54.56 167 LYS A C 1
ATOM 1368 O O . LYS A 1 167 ? 13.479 -10.776 -25.751 1.00 54.56 167 LYS A O 1
ATOM 1373 N N . ASP A 1 168 ? 13.695 -9.381 -24.017 1.00 52.62 168 ASP A N 1
ATOM 1374 C CA . ASP A 1 168 ? 14.733 -8.554 -24.665 1.00 52.62 168 ASP A CA 1
ATOM 1375 C C . ASP A 1 168 ? 16.117 -9.214 -24.742 1.00 52.62 168 ASP A C 1
ATOM 1377 O O . ASP A 1 168 ? 16.914 -8.923 -25.640 1.00 52.62 168 ASP A O 1
ATOM 1381 N N . LYS A 1 169 ? 16.403 -10.187 -23.865 1.00 51.22 169 LYS A N 1
ATOM 1382 C CA . LYS A 1 169 ? 17.666 -10.947 -23.921 1.00 51.22 169 LYS A CA 1
ATOM 1383 C C . LYS A 1 169 ? 17.772 -11.888 -25.124 1.00 51.22 169 LYS A C 1
ATOM 1385 O O . LYS A 1 169 ? 18.886 -12.257 -25.483 1.00 51.22 169 LYS A O 1
ATOM 1390 N N . LYS A 1 170 ? 16.657 -12.271 -25.760 1.00 50.28 170 LYS A N 1
ATOM 1391 C CA . LYS A 1 170 ? 16.688 -13.099 -26.981 1.00 50.28 170 LYS A CA 1
ATOM 1392 C C . LYS A 1 170 ? 16.948 -12.293 -28.257 1.00 50.28 170 LYS A C 1
ATOM 1394 O O . LYS A 1 170 ? 17.461 -12.863 -29.211 1.00 50.28 170 LYS A O 1
ATOM 1399 N N . ASN A 1 171 ? 16.688 -10.984 -28.258 1.00 50.16 171 ASN A N 1
ATOM 1400 C CA . ASN A 1 171 ? 16.934 -10.126 -29.425 1.00 50.16 171 ASN A CA 1
ATOM 1401 C C . ASN A 1 171 ? 18.276 -9.378 -29.374 1.00 50.16 171 ASN A C 1
ATOM 1403 O O . ASN A 1 171 ? 18.730 -8.857 -30.388 1.00 50.16 171 ASN A O 1
ATOM 1407 N N . THR A 1 172 ? 18.974 -9.374 -28.234 1.00 49.09 172 THR A N 1
ATOM 1408 C CA . THR A 1 172 ? 20.318 -8.776 -28.107 1.00 49.09 172 THR A CA 1
ATOM 1409 C C . THR A 1 172 ? 21.469 -9.733 -28.443 1.00 49.09 172 THR A C 1
ATOM 1411 O O . THR A 1 172 ? 22.627 -9.317 -28.453 1.00 49.09 172 THR A O 1
ATOM 1414 N N . SER A 1 173 ? 21.180 -10.984 -28.821 1.00 47.09 173 SER A N 1
ATOM 1415 C CA . SER A 1 173 ? 22.146 -11.887 -29.465 1.00 47.09 173 SER A CA 1
ATOM 1416 C C . SER A 1 173 ? 22.141 -11.787 -30.996 1.00 47.09 173 SER A C 1
ATOM 1418 O O . SER A 1 173 ? 22.586 -12.712 -31.674 1.00 47.09 173 SER A O 1
ATOM 1420 N N . VAL A 1 174 ? 21.681 -10.670 -31.572 1.00 48.50 174 VAL A N 1
ATOM 1421 C CA . VAL A 1 174 ? 22.027 -10.325 -32.956 1.00 48.50 174 VAL A CA 1
ATOM 1422 C C . VAL A 1 174 ? 23.479 -9.846 -32.966 1.00 48.50 174 VAL A C 1
ATOM 1424 O O . VAL A 1 174 ? 23.796 -8.676 -32.778 1.00 48.50 174 VAL A O 1
ATOM 1427 N N . SER A 1 175 ? 24.360 -10.834 -33.106 1.00 47.28 175 SER A N 1
ATOM 1428 C CA . SER A 1 175 ? 25.663 -10.784 -33.760 1.00 47.28 175 SER A CA 1
ATOM 1429 C C . SER A 1 175 ? 26.392 -9.433 -33.739 1.00 47.28 175 SER A C 1
ATOM 1431 O O . SER A 1 175 ? 26.210 -8.574 -34.605 1.00 47.28 175 SER A O 1
ATOM 1433 N N . LYS A 1 176 ? 27.392 -9.323 -32.856 1.00 48.91 176 LYS A N 1
ATOM 1434 C CA . LYS A 1 176 ? 28.487 -8.345 -32.991 1.00 48.91 176 LYS A CA 1
ATOM 1435 C C . LYS A 1 176 ? 29.202 -8.411 -34.360 1.00 48.91 176 LYS A C 1
ATOM 1437 O O . LYS A 1 176 ? 30.001 -7.526 -34.639 1.00 48.91 176 LYS A O 1
ATOM 1442 N N . LYS A 1 177 ? 28.912 -9.389 -35.238 1.00 49.22 177 LYS A N 1
ATOM 1443 C CA . LYS A 1 177 ? 29.447 -9.428 -36.610 1.00 49.22 177 LYS A CA 1
ATOM 1444 C C . LYS A 1 177 ? 28.716 -8.507 -37.598 1.00 49.22 177 LYS A C 1
ATOM 1446 O O . LYS A 1 177 ? 29.284 -8.225 -38.643 1.00 49.22 177 LYS A O 1
ATOM 1451 N N . THR A 1 178 ? 27.527 -7.976 -37.287 1.00 51.06 178 THR A N 1
ATOM 1452 C CA . THR A 1 178 ? 26.793 -7.114 -38.246 1.00 51.06 178 THR A CA 1
ATOM 1453 C C . THR A 1 178 ? 27.094 -5.619 -38.074 1.00 51.06 178 THR A C 1
ATOM 1455 O O . THR A 1 178 ? 27.008 -4.862 -39.038 1.00 51.06 178 THR A O 1
ATOM 1458 N N . LYS A 1 179 ? 27.554 -5.172 -36.893 1.00 45.72 179 LYS A N 1
ATOM 1459 C CA . LYS A 1 179 ? 27.952 -3.763 -36.681 1.00 45.72 179 LYS A CA 1
ATOM 1460 C C . LYS A 1 179 ? 29.266 -3.367 -37.374 1.00 45.72 179 LYS A C 1
ATOM 1462 O O . LYS A 1 179 ? 29.478 -2.182 -37.594 1.00 45.72 179 LYS A O 1
ATOM 1467 N N . ALA A 1 180 ? 30.097 -4.326 -37.793 1.00 47.41 180 ALA A N 1
ATOM 1468 C CA . ALA A 1 180 ? 31.289 -4.048 -38.604 1.00 47.41 180 ALA A CA 1
ATOM 1469 C C . ALA A 1 180 ? 30.982 -3.860 -40.107 1.00 47.41 180 ALA A C 1
ATOM 1471 O O . ALA A 1 180 ? 31.803 -3.307 -40.828 1.00 47.41 180 ALA A O 1
ATOM 1472 N N . ALA A 1 181 ? 29.802 -4.277 -40.585 1.00 49.16 181 ALA A N 1
ATOM 1473 C CA . ALA A 1 181 ? 29.432 -4.178 -42.002 1.00 49.16 181 ALA A CA 1
ATOM 1474 C C . ALA A 1 181 ? 28.647 -2.899 -42.353 1.00 49.16 181 ALA A C 1
ATOM 1476 O O . ALA A 1 181 ? 28.563 -2.537 -43.525 1.00 49.16 181 ALA A O 1
ATOM 1477 N N . ILE A 1 182 ? 28.080 -2.210 -41.357 1.00 47.97 182 ILE A N 1
ATOM 1478 C CA . ILE A 1 182 ? 27.272 -0.996 -41.572 1.00 47.97 182 ILE A CA 1
ATOM 1479 C C . ILE A 1 182 ? 28.125 0.280 -41.454 1.00 47.97 182 ILE A C 1
ATOM 1481 O O . ILE A 1 182 ? 27.823 1.268 -42.107 1.00 47.97 182 ILE A O 1
ATOM 1485 N N . LEU A 1 183 ? 29.266 0.246 -40.753 1.00 42.91 183 LEU A N 1
ATOM 1486 C CA . LEU A 1 183 ? 30.134 1.425 -40.600 1.00 42.91 183 LEU A CA 1
ATOM 1487 C C . LEU A 1 183 ? 31.003 1.766 -41.833 1.00 42.91 183 LEU A C 1
ATOM 1489 O O . LEU A 1 183 ? 31.729 2.752 -41.805 1.00 42.91 183 LEU A O 1
ATOM 1493 N N . LEU A 1 184 ? 30.953 0.967 -42.907 1.00 46.78 184 LEU A N 1
ATOM 1494 C CA . LEU A 1 184 ? 31.770 1.160 -44.118 1.00 46.78 184 LEU A CA 1
ATOM 1495 C C . LEU A 1 184 ? 30.982 1.650 -45.344 1.00 46.78 184 LEU A C 1
ATOM 1497 O O . LEU A 1 184 ? 31.569 1.796 -46.414 1.00 46.78 184 LEU A O 1
ATOM 1501 N N . LYS A 1 185 ? 29.674 1.917 -45.222 1.00 47.59 185 LYS A N 1
ATOM 1502 C CA . LYS A 1 185 ? 28.852 2.395 -46.353 1.00 47.59 185 LYS A CA 1
ATOM 1503 C C . LYS A 1 185 ? 28.474 3.878 -46.307 1.00 47.59 185 LYS A C 1
ATOM 1505 O O . LYS A 1 185 ? 28.070 4.402 -47.338 1.00 47.59 185 LYS A O 1
ATOM 1510 N N . ASP A 1 186 ? 28.721 4.573 -45.198 1.00 44.16 186 ASP A N 1
ATOM 1511 C CA . ASP A 1 186 ? 28.265 5.962 -45.023 1.00 44.16 186 ASP A CA 1
ATOM 1512 C C . ASP A 1 186 ? 29.355 7.034 -45.243 1.00 44.16 186 ASP A C 1
ATOM 1514 O O . ASP A 1 186 ? 29.135 8.207 -44.961 1.00 44.16 186 ASP A O 1
ATOM 1518 N N . ILE A 1 187 ? 30.521 6.680 -45.804 1.00 47.31 187 ILE A N 1
ATOM 1519 C CA . ILE A 1 187 ? 31.600 7.653 -46.102 1.00 47.31 187 ILE A CA 1
ATOM 1520 C C . ILE A 1 187 ? 31.499 8.267 -47.515 1.00 47.31 187 ILE A C 1
ATOM 1522 O O . ILE A 1 187 ? 32.236 9.191 -47.845 1.00 47.31 187 ILE A O 1
ATOM 1526 N N 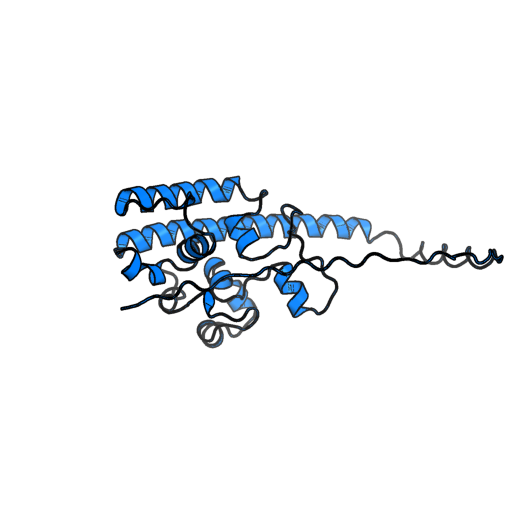. VAL A 1 188 ? 30.547 7.858 -48.361 1.00 48.31 188 VAL A N 1
ATOM 1527 C CA . VAL A 1 188 ? 30.392 8.466 -49.697 1.00 48.31 188 VAL A CA 1
ATOM 1528 C C . VAL A 1 188 ? 28.946 8.866 -49.955 1.00 48.31 188 VAL A C 1
ATOM 1530 O O . VAL A 1 188 ? 28.192 8.126 -50.580 1.00 48.31 188 VAL A O 1
ATOM 1533 N N . LYS A 1 189 ? 28.579 10.070 -49.497 1.00 44.00 189 LYS A N 1
ATOM 1534 C CA . LYS A 1 189 ? 27.744 11.032 -50.244 1.00 44.00 189 LYS A CA 1
ATOM 1535 C C . LYS A 1 189 ? 27.727 12.391 -49.538 1.00 44.00 189 LYS A C 1
ATOM 1537 O O . LYS A 1 189 ? 26.901 12.683 -48.684 1.00 44.00 189 LYS A O 1
ATOM 1542 N N . VAL A 1 190 ? 28.678 13.223 -49.949 1.00 41.66 190 VAL A N 1
ATOM 1543 C CA . VAL A 1 190 ? 28.668 14.680 -49.802 1.00 41.66 190 VAL A CA 1
ATOM 1544 C C . VAL A 1 190 ? 27.593 15.247 -50.733 1.00 41.66 190 VAL A C 1
ATOM 1546 O O . VAL A 1 190 ? 27.619 14.913 -51.918 1.00 41.66 190 VAL A O 1
ATOM 1549 N N . SER A 1 191 ? 26.699 16.119 -50.247 1.00 38.69 191 SER A N 1
ATOM 1550 C CA . SER A 1 191 ? 26.468 17.463 -50.830 1.00 38.69 191 SER A CA 1
ATOM 1551 C C . SER A 1 191 ? 25.270 18.221 -50.224 1.00 38.69 191 SER A C 1
ATOM 1553 O O . SER A 1 191 ? 24.398 17.600 -49.620 1.00 38.69 191 SER A O 1
ATOM 1555 N N . PRO A 1 192 ? 25.248 19.566 -50.356 1.00 46.50 192 PRO A N 1
ATOM 1556 C CA . PRO A 1 192 ? 24.618 20.491 -49.416 1.00 46.50 192 PRO A CA 1
ATOM 1557 C C . PRO A 1 192 ? 23.317 21.121 -49.940 1.00 46.50 192 PRO A C 1
ATOM 1559 O O . PRO A 1 192 ? 23.193 21.396 -51.132 1.00 46.50 192 PRO A O 1
ATOM 1562 N N . GLN A 1 193 ? 22.397 21.470 -49.038 1.00 39.53 193 GLN A N 1
ATOM 1563 C CA . GLN A 1 193 ? 21.325 22.452 -49.271 1.00 39.53 193 GLN A CA 1
ATOM 1564 C C . GLN A 1 193 ? 21.089 23.214 -47.957 1.00 39.53 193 GLN A C 1
ATOM 1566 O O . GLN A 1 193 ? 20.848 22.596 -46.928 1.00 39.53 193 GLN A O 1
ATOM 1571 N N . LYS A 1 194 ? 21.476 24.491 -47.890 1.00 42.47 194 LYS A N 1
ATOM 1572 C CA . LYS A 1 194 ? 20.796 25.723 -48.343 1.00 42.47 194 LYS A CA 1
ATOM 1573 C C . LYS A 1 194 ? 19.775 26.238 -47.328 1.00 42.47 194 LYS A C 1
ATOM 1575 O O . LYS A 1 194 ? 18.742 25.625 -47.082 1.00 42.47 194 LYS A O 1
ATOM 1580 N N . ASP A 1 195 ? 20.130 27.406 -46.810 1.00 42.66 195 ASP A N 1
ATOM 1581 C CA . ASP A 1 195 ? 19.389 28.284 -45.922 1.00 42.66 195 ASP A CA 1
ATOM 1582 C C . ASP A 1 195 ? 17.991 28.624 -46.443 1.00 42.66 195 ASP A C 1
ATOM 1584 O O . ASP A 1 195 ? 17.795 28.802 -47.647 1.00 42.66 195 ASP A O 1
ATOM 1588 N N . ASN A 1 196 ? 17.049 28.777 -45.511 1.00 44.22 196 ASN A N 1
ATOM 1589 C CA . ASN A 1 196 ? 16.075 29.871 -45.470 1.00 44.22 196 ASN A CA 1
ATOM 1590 C C . ASN A 1 196 ? 15.151 29.662 -44.268 1.00 44.22 196 ASN A C 1
ATOM 1592 O O . ASN A 1 196 ? 14.291 28.793 -44.309 1.00 44.22 196 ASN A O 1
ATOM 1596 N N . ASN A 1 197 ? 15.279 30.487 -43.227 1.00 42.25 197 ASN A N 1
ATOM 1597 C CA . ASN A 1 197 ? 14.179 30.716 -42.291 1.00 42.25 197 ASN A CA 1
ATOM 1598 C C . ASN A 1 197 ? 14.153 32.184 -41.871 1.00 42.25 197 ASN A C 1
ATOM 1600 O O . ASN A 1 197 ? 14.967 32.660 -41.084 1.00 42.25 197 ASN A O 1
ATOM 1604 N N . ASN A 1 198 ? 13.177 32.882 -42.441 1.00 43.81 198 ASN A N 1
ATOM 1605 C CA . ASN A 1 198 ? 12.773 34.233 -42.114 1.00 43.81 198 ASN A CA 1
ATOM 1606 C C . ASN A 1 198 ? 11.276 34.178 -41.806 1.00 43.81 198 ASN A C 1
ATOM 1608 O O . ASN A 1 198 ? 10.488 34.064 -42.742 1.00 43.81 198 ASN A O 1
ATOM 1612 N N . THR A 1 199 ? 10.865 34.252 -40.538 1.00 49.66 199 THR A N 1
ATOM 1613 C CA . THR A 1 199 ? 9.608 34.930 -40.174 1.00 49.66 199 THR A CA 1
ATOM 1614 C C . THR A 1 199 ? 9.558 35.270 -38.687 1.00 49.66 199 THR A C 1
ATOM 1616 O O . THR A 1 199 ? 9.684 34.420 -37.811 1.00 49.66 199 THR A O 1
ATOM 1619 N N . LYS A 1 200 ? 9.381 36.568 -38.441 1.00 49.44 200 LYS A N 1
ATOM 1620 C CA . LYS A 1 200 ? 9.031 37.208 -37.174 1.00 49.44 200 LYS A CA 1
ATOM 1621 C C . LYS A 1 200 ? 7.553 36.979 -36.818 1.00 49.44 200 LYS A C 1
ATOM 1623 O O . LYS A 1 200 ? 6.726 36.864 -37.714 1.00 49.44 200 LYS A O 1
ATOM 1628 N N . ALA A 1 201 ? 7.284 37.175 -35.525 1.00 40.91 201 ALA A N 1
ATOM 1629 C CA . ALA A 1 201 ? 6.193 37.961 -34.921 1.00 40.91 201 ALA A CA 1
ATOM 1630 C C . ALA A 1 201 ? 5.220 37.159 -34.035 1.00 40.91 201 ALA A C 1
ATOM 1632 O O . ALA A 1 201 ? 4.586 36.222 -34.492 1.00 40.91 201 ALA A O 1
ATOM 1633 N N . VAL A 1 202 ? 5.283 37.393 -32.715 1.00 45.47 202 VAL A N 1
ATOM 1634 C CA . VAL A 1 202 ? 4.376 38.244 -31.899 1.00 45.47 202 VAL A CA 1
ATOM 1635 C C . VAL A 1 202 ? 3.043 37.541 -31.610 1.00 45.47 202 VAL A C 1
ATOM 1637 O O . VAL A 1 202 ? 2.300 37.251 -32.534 1.00 45.47 202 VAL A O 1
ATOM 1640 N N . ILE A 1 203 ? 2.736 37.314 -30.327 1.00 51.75 203 ILE A N 1
ATOM 1641 C CA . ILE A 1 203 ? 1.548 37.839 -29.628 1.00 51.75 203 ILE A CA 1
ATOM 1642 C C . ILE A 1 203 ? 1.705 37.543 -28.129 1.00 51.75 203 ILE A C 1
ATOM 1644 O O . ILE A 1 203 ? 1.828 36.407 -27.678 1.00 51.75 203 ILE A O 1
ATOM 1648 N N . ASP A 1 204 ? 1.738 38.652 -27.410 1.00 51.78 204 ASP A N 1
ATOM 1649 C CA . ASP A 1 204 ? 1.620 38.857 -25.979 1.00 51.78 204 ASP A CA 1
ATOM 1650 C C . ASP A 1 204 ? 0.153 38.618 -25.571 1.00 51.78 204 ASP A C 1
ATOM 1652 O O . ASP A 1 204 ? -0.740 39.088 -26.274 1.00 51.78 204 ASP A O 1
ATOM 1656 N N . ASN A 1 205 ? -0.128 37.903 -24.476 1.00 48.16 205 ASN A N 1
ATOM 1657 C CA . ASN A 1 205 ? -1.413 38.053 -23.787 1.00 48.16 205 ASN A CA 1
ATOM 1658 C C . ASN A 1 205 ? -1.340 37.639 -22.313 1.00 48.16 205 ASN A C 1
ATOM 1660 O O . ASN A 1 205 ? -1.346 36.475 -21.916 1.00 48.16 205 ASN A O 1
ATOM 1664 N N . ARG A 1 206 ? -1.295 38.706 -21.530 1.00 46.25 206 ARG A N 1
ATOM 1665 C CA . ARG A 1 206 ? -1.384 38.872 -20.090 1.00 46.25 206 ARG A CA 1
ATOM 1666 C C . ARG A 1 206 ? -2.829 38.637 -19.630 1.00 46.25 206 ARG A C 1
ATOM 1668 O O . ARG A 1 206 ? -3.736 39.298 -20.124 1.00 46.25 206 ARG A O 1
ATOM 1675 N N . ALA A 1 207 ? -3.047 37.775 -18.638 1.00 54.22 207 ALA A N 1
ATOM 1676 C CA . ALA A 1 207 ? -4.303 37.729 -17.886 1.00 54.22 207 ALA A CA 1
ATOM 1677 C C . ALA A 1 207 ? -4.001 37.829 -16.386 1.00 54.22 207 ALA A C 1
ATOM 1679 O O . ALA A 1 207 ? -3.499 36.899 -15.758 1.00 54.22 207 ALA A O 1
ATOM 1680 N N . HIS A 1 208 ? -4.280 39.014 -15.843 1.00 49.69 208 HIS A N 1
ATOM 1681 C CA . HIS A 1 208 ? -4.351 39.301 -14.418 1.00 49.69 208 HIS A CA 1
ATOM 1682 C C . HIS A 1 208 ? -5.576 38.590 -13.827 1.00 49.69 208 HIS A C 1
ATOM 1684 O O . HIS A 1 208 ? -6.690 38.832 -14.285 1.00 49.69 208 HIS A O 1
ATOM 1690 N N . PHE A 1 209 ? -5.390 37.772 -12.790 1.00 48.91 209 PHE A N 1
ATOM 1691 C CA . PHE A 1 209 ? -6.484 37.363 -11.910 1.00 48.91 209 PHE A CA 1
ATOM 1692 C C . PHE A 1 209 ? -6.395 38.174 -10.618 1.00 48.91 209 PHE A C 1
ATOM 1694 O O . PHE A 1 209 ? -5.420 38.093 -9.874 1.00 48.91 209 PHE A O 1
ATOM 1701 N N . VAL A 1 210 ? -7.411 39.007 -10.416 1.00 54.19 210 VAL A N 1
ATOM 1702 C CA . VAL A 1 210 ? -7.681 39.767 -9.197 1.00 54.19 210 VAL A CA 1
ATOM 1703 C C . VAL A 1 210 ? -8.531 38.869 -8.304 1.00 54.19 210 VAL A C 1
ATOM 1705 O O . VAL A 1 210 ? -9.621 38.472 -8.707 1.00 54.19 210 VAL A O 1
ATOM 1708 N N . THR A 1 211 ? -8.062 38.551 -7.101 1.00 57.66 211 THR A N 1
ATOM 1709 C CA . THR A 1 211 ? -8.914 38.021 -6.031 1.00 57.66 211 THR A CA 1
ATOM 1710 C C . THR A 1 211 ? -9.065 39.098 -4.974 1.00 57.66 211 THR A C 1
ATOM 1712 O O . THR A 1 211 ? -8.093 39.522 -4.357 1.00 57.66 211 THR A O 1
ATOM 1715 N N . SER A 1 212 ? -10.296 39.574 -4.834 1.00 55.06 212 SER A N 1
ATOM 1716 C CA . SER A 1 212 ? -10.759 40.507 -3.817 1.00 55.06 212 SER A CA 1
ATOM 1717 C C . SER A 1 212 ? -10.842 39.824 -2.453 1.00 55.06 212 SER A C 1
ATOM 1719 O O . SER A 1 212 ? -11.572 38.843 -2.300 1.00 55.06 212 SER A O 1
ATOM 1721 N N . ASP A 1 213 ? -10.140 40.386 -1.474 1.00 55.97 213 ASP A N 1
ATOM 1722 C CA . ASP A 1 213 ? -10.267 40.052 -0.059 1.00 55.97 213 ASP A CA 1
ATOM 1723 C C . ASP A 1 213 ? -11.643 40.475 0.478 1.00 55.97 213 ASP A C 1
ATOM 1725 O O . ASP A 1 213 ? -12.073 41.621 0.329 1.00 55.97 213 ASP A O 1
ATOM 1729 N N . HIS A 1 214 ? -12.339 39.540 1.124 1.00 62.28 214 HIS A N 1
ATOM 1730 C CA . HIS A 1 214 ? -13.475 39.829 1.993 1.00 62.28 214 HIS A CA 1
ATOM 1731 C C . HIS A 1 214 ? -12.965 40.095 3.409 1.00 62.28 214 HIS A C 1
ATOM 1733 O O . HIS A 1 214 ? -12.381 39.227 4.055 1.00 62.28 214 HIS A O 1
ATOM 1739 N N . GLN A 1 215 ? -13.206 41.318 3.876 1.00 54.22 215 GLN A N 1
ATOM 1740 C CA . GLN A 1 215 ? -12.996 41.742 5.253 1.00 54.22 215 GLN A CA 1
ATOM 1741 C C . GLN A 1 215 ? -14.073 41.134 6.158 1.00 54.22 215 GLN A C 1
ATOM 1743 O O . GLN A 1 215 ? -15.266 41.250 5.886 1.00 54.22 215 GLN A O 1
ATOM 1748 N N . ALA A 1 216 ? -13.634 40.528 7.259 1.00 54.31 216 ALA A N 1
ATOM 1749 C CA . ALA A 1 216 ? -14.463 40.193 8.406 1.00 54.31 216 ALA A CA 1
ATOM 1750 C C . ALA A 1 216 ? -14.345 41.307 9.457 1.00 54.31 216 ALA A C 1
ATOM 1752 O O . ALA A 1 216 ? -13.241 41.746 9.770 1.00 54.31 216 ALA A O 1
ATOM 1753 N N . THR A 1 217 ? -15.477 41.741 10.005 1.00 59.69 217 THR A N 1
ATOM 1754 C CA . THR A 1 217 ? -15.607 42.508 11.258 1.00 59.69 217 THR A CA 1
ATOM 1755 C C . THR A 1 217 ? -17.002 42.247 11.836 1.00 59.69 217 THR A C 1
ATOM 1757 O O . THR A 1 217 ? -17.914 41.951 11.060 1.00 59.69 217 THR A O 1
ATOM 1760 N N . PRO A 1 218 ? -17.237 42.514 13.128 1.00 72.19 218 PRO A N 1
ATOM 1761 C CA . PRO A 1 218 ? -16.453 42.180 14.321 1.00 72.19 218 PRO A CA 1
ATOM 1762 C C . PRO A 1 218 ? -17.053 40.995 15.102 1.00 72.19 218 PRO A C 1
ATOM 1764 O O . PRO A 1 218 ? -18.289 40.801 15.057 1.00 72.19 218 PRO A O 1
#

Sequence (218 aa):
MVPYYKGLQHLNYMEFHQGKLHPLLKIKCQSARDIGRIPPKLKMLTGTYILQSHRIKMYENETDPMCLICHQGDETLEHFILECEGLSDIRNSIMDEVSAILNGSIHVDFHEQTSKVKMQILLDITMLREKLKLDTKLIAKIEYCSRRLLFLLHTTRYSFLSKGWKKDKKNTSVSKKTKAAILLKDIVKVSPQKDNNNTKAVIDNRAHFVTSDHQATP

Organism: Mytilus coruscus (NCBI:txid42192)